Protein AF-A0A5E4QK71-F1 (afdb_monomer)

Radius of gyration: 26.37 Å; Cα contacts (8 Å, |Δi|>4): 403; chains: 1; bounding box: 63×62×75 Å

InterPro domains:
  IPR029052 Metallo-dependent phosphatase-like [G3DSA:3.60.21.10] (104-328)
  IPR029052 Metallo-dependent phosphatase-like [SSF56300] (26-274)
  IPR045473 Sphingomyelin phosphodiesterase, C-terminal domain [PF19272] (266-325)

Foldseek 3Di:
DDPVVVVVVVVVVVVPPVPVPPDDDDDDDDALFEDPCLPDPVQCLQFDDDPPDPDDDPPPPSQDDPRGAHYPVRSVPGDDDRQLPDDLVVLLVRVLVVLVVCCVVCVPDQDDDADDNSHRQQAPSVLVSCVVRDDPQQSVCCNQQVWGWDAPPVQLEIETHDALSLFFQPVPPPCSVVSNVVRLVVVLVVLVVSVVVVGAYEYEHAFAADAQPDPPPPPRHAPPRGGGHPVVNVSVLVSCLVRVVRYPYYYYHDNVDDDDDDRDHQKDWDKDWPPPDPPDPDIDIDTPDIDCVVQVNPTDDPVSVVVSVVVQVPDPVVPPVVVVVVVVVVVVVVVVVVVVVVVVPDPDDDDD

Mean predicted aligned error: 16.28 Å

Structure (mmCIF, N/CA/C/O backbone):
data_AF-A0A5E4QK71-F1
#
_entry.id   AF-A0A5E4QK71-F1
#
loop_
_atom_site.group_PDB
_atom_site.id
_atom_site.type_symbol
_atom_site.label_atom_id
_atom_site.label_alt_id
_atom_site.label_comp_id
_atom_site.label_asym_id
_atom_site.label_entity_id
_atom_site.label_seq_id
_atom_site.pdbx_PDB_ins_code
_atom_site.Cartn_x
_atom_site.Cartn_y
_atom_site.Cartn_z
_atom_site.occupancy
_atom_site.B_iso_or_equiv
_atom_site.auth_seq_id
_atom_site.auth_comp_id
_atom_site.auth_asym_id
_atom_site.auth_atom_id
_atom_site.pdbx_PDB_model_num
ATOM 1 N N . MET A 1 1 ? -45.491 9.114 31.085 1.00 49.72 1 MET A N 1
ATOM 2 C CA . MET A 1 1 ? -44.101 9.623 31.133 1.00 49.72 1 MET A CA 1
ATOM 3 C C . MET A 1 1 ? -44.048 10.715 32.184 1.00 49.72 1 MET A C 1
ATOM 5 O 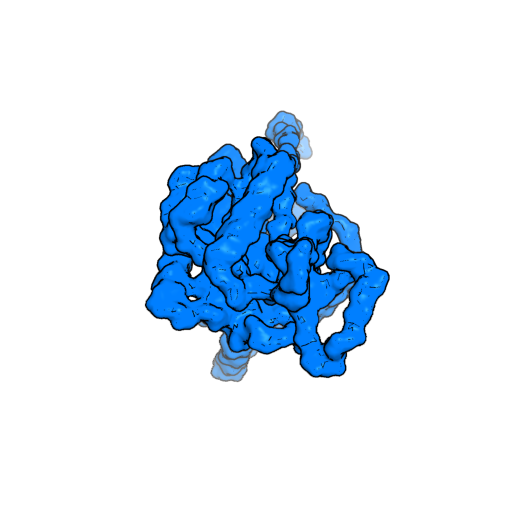O . MET A 1 1 ? -44.935 11.559 32.190 1.00 49.72 1 MET A O 1
ATOM 9 N N . THR A 1 2 ? -43.112 10.648 33.129 1.00 48.66 2 THR A N 1
ATOM 10 C CA . THR A 1 2 ? -42.989 11.662 34.186 1.00 48.66 2 THR A CA 1
ATOM 11 C C . THR A 1 2 ? -42.308 12.910 33.605 1.00 48.66 2 THR A C 1
ATOM 13 O O . THR A 1 2 ? -41.506 12.791 32.679 1.00 48.66 2 THR A O 1
ATOM 16 N N . PRO A 1 3 ? -42.595 14.122 34.108 1.00 59.19 3 PRO A N 1
ATOM 17 C CA . PRO A 1 3 ? -42.033 15.365 33.556 1.00 59.19 3 PRO A CA 1
ATOM 18 C C . PRO A 1 3 ? -40.492 15.387 33.556 1.00 59.19 3 PRO A C 1
ATOM 20 O O . PRO A 1 3 ? -39.875 16.019 32.705 1.00 59.19 3 PRO A O 1
ATOM 23 N N . ILE A 1 4 ? -39.870 14.612 34.449 1.00 56.75 4 ILE A N 1
ATOM 24 C CA . ILE A 1 4 ? -38.416 14.428 34.532 1.00 56.75 4 ILE A CA 1
ATOM 25 C C . ILE A 1 4 ? -37.873 13.646 33.323 1.00 56.75 4 ILE A C 1
ATOM 27 O O . ILE A 1 4 ? -36.826 14.001 32.792 1.00 56.75 4 ILE A O 1
ATOM 31 N N . THR A 1 5 ? -38.586 12.621 32.835 1.00 52.78 5 THR A N 1
ATOM 32 C CA . THR A 1 5 ? -38.136 11.838 31.666 1.00 52.78 5 THR A CA 1
ATOM 33 C C . THR A 1 5 ? -38.192 12.661 30.380 1.00 52.78 5 THR A C 1
ATOM 35 O O . THR A 1 5 ? -37.315 12.530 29.534 1.00 52.78 5 THR A O 1
ATOM 38 N N . PHE A 1 6 ? -39.192 13.537 30.250 1.00 55.28 6 PHE A N 1
ATOM 39 C CA . PHE A 1 6 ? -39.346 14.414 29.085 1.00 55.28 6 PHE A CA 1
ATOM 40 C C . PHE A 1 6 ? -38.272 15.513 29.048 1.00 55.28 6 PHE A C 1
ATOM 42 O O . PHE A 1 6 ? -37.707 15.794 27.994 1.00 55.28 6 PHE A O 1
ATOM 49 N N . ALA A 1 7 ? -37.920 16.078 30.210 1.00 54.53 7 ALA A N 1
ATOM 50 C CA . ALA A 1 7 ? -36.849 17.067 30.325 1.00 54.53 7 ALA A CA 1
ATOM 51 C C . ALA A 1 7 ? -35.466 16.488 29.969 1.00 54.53 7 ALA A C 1
ATOM 53 O O . ALA A 1 7 ? -34.706 17.141 29.262 1.00 54.53 7 ALA A O 1
ATOM 54 N N . ILE A 1 8 ? -35.162 15.254 30.395 1.00 57.06 8 ILE A N 1
ATOM 55 C CA . ILE A 1 8 ? -33.893 14.569 30.072 1.00 57.06 8 ILE A CA 1
ATOM 56 C C . ILE A 1 8 ? -33.783 14.261 28.569 1.00 57.06 8 ILE A C 1
ATOM 58 O O . ILE A 1 8 ? -32.703 14.362 27.992 1.00 57.06 8 ILE A O 1
ATOM 62 N N . PHE A 1 9 ? -34.897 13.919 27.916 1.00 51.62 9 PHE A N 1
ATOM 63 C CA . PHE A 1 9 ? -34.917 13.657 26.473 1.00 51.62 9 PHE A CA 1
ATOM 64 C C . PHE A 1 9 ? -34.659 14.925 25.648 1.00 51.62 9 PHE A C 1
ATOM 66 O O . PHE A 1 9 ? -33.932 14.892 24.660 1.00 51.62 9 PHE A O 1
ATOM 73 N N . ILE A 1 10 ? -35.218 16.064 26.071 1.00 56.31 10 ILE A N 1
ATOM 74 C CA . ILE A 1 10 ? -34.994 17.348 25.394 1.00 56.31 10 ILE A CA 1
ATOM 75 C C . ILE A 1 10 ? -33.554 17.826 25.607 1.00 56.31 10 ILE A C 1
ATOM 77 O O . ILE A 1 10 ? -32.925 18.285 24.656 1.00 56.31 10 ILE A O 1
ATOM 81 N N . THR A 1 11 ? -32.989 17.683 26.810 1.00 54.88 11 THR A N 1
ATOM 82 C CA . THR A 1 11 ? -31.587 18.065 27.030 1.00 54.88 11 THR A CA 1
ATOM 83 C C . THR A 1 11 ? -30.605 17.157 26.291 1.00 54.88 11 THR A C 1
ATOM 85 O O . THR A 1 11 ? -29.585 17.665 25.837 1.00 54.88 11 THR A O 1
ATOM 88 N N . SER A 1 12 ? -30.902 15.866 26.082 1.00 52.31 12 SER A N 1
ATOM 89 C CA . SER A 1 12 ? -30.044 15.000 25.255 1.00 52.31 12 SER A CA 1
ATOM 90 C C . SER A 1 12 ? -30.109 15.359 23.763 1.00 52.31 12 SER A C 1
ATOM 92 O O . SER A 1 12 ? -29.073 15.375 23.100 1.00 52.31 12 SER A O 1
ATOM 94 N N . LEU A 1 13 ? -31.284 15.751 23.253 1.00 51.66 13 LEU A N 1
ATOM 95 C CA . LEU A 1 13 ? -31.458 16.229 21.875 1.00 51.66 13 LEU A CA 1
ATOM 96 C C . LEU A 1 13 ? -30.730 17.558 21.611 1.00 51.66 13 LEU A C 1
ATOM 98 O O . LEU A 1 13 ? -30.196 17.745 20.523 1.00 51.66 13 LEU A O 1
ATOM 102 N N . PHE A 1 14 ? -30.637 18.452 22.603 1.00 45.59 14 PHE A N 1
ATOM 103 C CA . PHE A 1 14 ? -29.850 19.692 22.500 1.00 45.59 14 PHE A CA 1
ATOM 104 C C . PHE A 1 14 ? -28.328 19.485 22.644 1.00 45.59 14 PHE A C 1
ATOM 106 O O . PHE A 1 14 ? -27.563 20.399 22.343 1.00 45.59 14 PHE A O 1
ATOM 113 N N . TRP A 1 15 ? -27.880 18.301 23.082 1.00 46.22 15 TRP A N 1
ATOM 114 C CA . TRP A 1 15 ? -26.462 17.913 23.158 1.00 46.22 15 TRP A CA 1
ATOM 115 C C . TRP A 1 15 ? -25.989 17.056 21.983 1.00 46.22 15 TRP A C 1
ATOM 117 O O . TRP A 1 15 ? -24.788 16.801 21.860 1.00 46.22 15 TRP A O 1
ATOM 127 N N . LEU A 1 16 ? -26.891 16.675 21.077 1.00 45.94 16 LEU A N 1
ATOM 128 C CA . LEU A 1 16 ? -26.511 16.278 19.730 1.00 45.94 16 LEU A CA 1
ATOM 129 C C . LEU A 1 16 ? -26.090 17.547 18.987 1.00 45.94 16 LEU A C 1
ATOM 131 O O . LEU A 1 16 ? -26.822 18.091 18.163 1.00 45.94 16 LEU A O 1
ATOM 135 N N . ASN A 1 17 ? -24.883 18.030 19.293 1.00 45.84 17 ASN A N 1
ATOM 136 C CA . ASN A 1 17 ? -24.127 18.774 18.304 1.00 45.84 17 ASN A CA 1
ATOM 137 C C . ASN A 1 17 ? -24.163 17.906 17.047 1.00 45.84 17 ASN A C 1
ATOM 139 O O . ASN A 1 17 ? -23.587 16.818 17.037 1.00 45.84 17 ASN A O 1
ATOM 143 N N . LEU A 1 18 ? -24.877 18.367 16.020 1.00 47.72 18 LEU A N 1
ATOM 144 C CA . LEU A 1 18 ? -24.643 17.941 14.654 1.00 47.72 18 LEU A CA 1
ATOM 145 C C . LEU A 1 18 ? -23.184 18.296 14.374 1.00 47.72 18 LEU A C 1
ATOM 147 O O . LEU A 1 18 ? -22.857 19.408 13.968 1.00 47.72 18 LEU A O 1
ATOM 151 N N . SER A 1 19 ? -22.286 17.376 14.713 1.00 51.84 19 SER A N 1
ATOM 152 C CA . SER A 1 19 ? -20.924 17.390 14.230 1.00 51.84 19 SER A CA 1
ATOM 153 C C . SER A 1 19 ? -21.050 17.238 12.728 1.00 51.84 19 SER A C 1
ATOM 155 O O . SER A 1 19 ? -21.294 16.140 12.233 1.00 51.84 19 SER A O 1
ATOM 157 N N . ASP A 1 20 ? -20.980 18.369 12.038 1.00 48.59 20 ASP A N 1
ATOM 158 C CA . ASP A 1 20 ? -20.913 18.453 10.592 1.00 48.59 20 ASP A CA 1
ATOM 159 C C . ASP A 1 20 ? -19.653 17.680 10.178 1.00 48.59 20 ASP A C 1
ATOM 161 O O . ASP A 1 20 ? -18.520 18.158 10.314 1.00 48.59 20 ASP A O 1
ATOM 165 N N . ALA A 1 21 ? -19.830 16.401 9.844 1.00 53.34 21 ALA A N 1
ATOM 166 C CA . ALA A 1 21 ? -18.736 15.525 9.478 1.00 53.34 21 ALA A CA 1
ATOM 167 C C . ALA A 1 21 ? -18.204 16.031 8.137 1.00 53.34 21 ALA A C 1
ATOM 169 O O . ALA A 1 21 ? -18.812 15.823 7.090 1.00 53.34 21 ALA A O 1
ATOM 170 N N . LYS A 1 22 ? -17.078 16.750 8.164 1.00 61.66 22 LYS A N 1
ATOM 171 C CA . LYS A 1 22 ? -16.406 17.187 6.939 1.00 61.66 22 LYS A CA 1
ATOM 172 C C . LYS A 1 22 ? -15.978 15.950 6.155 1.00 61.66 22 LYS A C 1
ATOM 174 O O . LYS A 1 22 ? -15.041 15.260 6.552 1.00 61.66 22 LYS A O 1
ATOM 179 N N . ILE A 1 23 ? -16.665 15.692 5.046 1.00 70.81 23 ILE A N 1
ATOM 180 C CA . ILE A 1 23 ? -16.331 14.618 4.111 1.00 70.81 23 ILE A CA 1
ATOM 181 C C . ILE A 1 23 ? -14.953 14.921 3.509 1.00 70.81 23 ILE A C 1
ATOM 183 O O . ILE A 1 23 ? -14.734 15.989 2.932 1.00 70.81 23 ILE A O 1
ATOM 187 N N . GLY A 1 24 ? -14.017 13.988 3.680 1.00 73.50 24 GLY A N 1
ATOM 188 C CA . GLY A 1 24 ? -12.700 14.025 3.050 1.00 73.50 24 GLY A CA 1
ATOM 189 C C . GLY A 1 24 ? -12.707 13.274 1.721 1.00 73.50 24 GLY A C 1
ATOM 190 O O . GLY A 1 24 ? -13.401 12.272 1.579 1.00 73.50 24 GLY A O 1
ATOM 191 N N . TYR A 1 25 ? -11.906 13.736 0.763 1.00 80.31 25 TYR A N 1
ATOM 192 C CA . TYR A 1 25 ? -11.736 13.091 -0.540 1.00 80.31 25 TYR A CA 1
ATOM 193 C C . TYR A 1 25 ? -10.258 12.801 -0.779 1.00 80.31 25 TYR A C 1
ATOM 195 O O . TYR A 1 25 ? -9.398 13.607 -0.420 1.00 80.31 25 TYR A O 1
ATOM 203 N N . PHE A 1 26 ? -9.966 11.672 -1.417 1.00 85.56 26 PHE A N 1
ATOM 204 C CA . PHE A 1 26 ? -8.633 11.342 -1.907 1.00 85.56 26 PHE A CA 1
ATOM 205 C C . PHE A 1 26 ? -8.736 10.708 -3.293 1.00 85.56 26 PHE A C 1
ATOM 207 O O . PHE A 1 26 ? -9.762 10.132 -3.653 1.00 85.56 26 PHE A O 1
ATOM 214 N N . TRP A 1 27 ? -7.659 10.821 -4.065 1.00 83.31 27 TRP A N 1
ATOM 215 C CA . TRP A 1 27 ? -7.527 10.168 -5.361 1.00 83.31 27 TRP A CA 1
ATOM 216 C C . TRP A 1 27 ? -6.653 8.928 -5.222 1.00 83.31 27 TRP A C 1
ATOM 218 O O . TRP A 1 27 ? -5.625 8.966 -4.548 1.00 83.31 27 TRP A O 1
ATOM 228 N N . HIS A 1 28 ? -7.043 7.848 -5.892 1.00 85.31 28 HIS A N 1
ATOM 229 C CA . HIS A 1 28 ? -6.215 6.664 -6.066 1.00 85.31 28 HIS A CA 1
ATOM 230 C C . HIS A 1 28 ? -5.929 6.495 -7.559 1.00 85.31 28 HIS A C 1
ATOM 232 O O . HIS A 1 28 ? -6.845 6.289 -8.352 1.00 85.31 28 HIS A O 1
ATOM 238 N N . ILE A 1 29 ? -4.659 6.647 -7.935 1.00 83.31 29 ILE A N 1
ATOM 239 C CA . ILE A 1 29 ? -4.168 6.543 -9.312 1.00 83.31 29 ILE A CA 1
ATOM 240 C C . ILE A 1 29 ? -3.101 5.456 -9.311 1.00 83.31 29 ILE A C 1
ATOM 242 O O . ILE A 1 29 ? -2.203 5.483 -8.471 1.00 83.31 29 ILE A O 1
ATOM 246 N N . THR A 1 30 ? -3.199 4.507 -10.233 1.00 78.88 30 THR A N 1
ATOM 247 C CA . THR A 1 30 ? -2.294 3.358 -10.289 1.00 78.88 30 THR A CA 1
ATOM 248 C C . THR A 1 30 ? -2.006 2.950 -11.731 1.00 78.88 30 THR A C 1
ATOM 250 O O . THR A 1 30 ? -2.727 3.354 -12.643 1.00 78.88 30 THR A O 1
ATOM 253 N N . ASP A 1 31 ? -0.936 2.176 -11.923 1.00 70.38 31 ASP A N 1
ATOM 254 C CA . ASP A 1 31 ? -0.568 1.540 -13.192 1.00 70.38 31 ASP A CA 1
ATOM 255 C C . ASP A 1 31 ? -0.438 2.506 -14.390 1.00 70.38 31 ASP A C 1
ATOM 257 O O . ASP A 1 31 ? -0.957 2.247 -15.470 1.00 70.38 31 ASP A O 1
ATOM 261 N N . LEU A 1 32 ? 0.277 3.628 -14.233 1.00 70.06 32 LEU A N 1
ATOM 262 C CA . LEU A 1 32 ? 0.433 4.624 -15.310 1.00 70.06 32 LEU A CA 1
ATOM 263 C C . LEU A 1 32 ? 1.167 4.083 -16.554 1.00 70.06 32 LEU A C 1
ATOM 265 O O . LEU A 1 32 ? 0.819 4.474 -17.669 1.00 70.06 32 LEU A O 1
ATOM 269 N N . HIS A 1 33 ? 2.161 3.204 -16.355 1.00 68.75 33 HIS A N 1
ATOM 270 C CA . HIS A 1 33 ? 3.002 2.570 -17.391 1.00 68.75 33 HIS A CA 1
ATOM 271 C C . HIS A 1 33 ? 3.456 3.534 -18.487 1.00 68.75 33 HIS A C 1
ATOM 273 O O . HIS A 1 33 ? 2.951 3.513 -19.605 1.00 68.75 33 HIS A O 1
ATOM 279 N N . TYR A 1 34 ? 4.393 4.416 -18.146 1.00 66.56 34 TYR A N 1
ATOM 280 C CA . TYR A 1 34 ? 4.945 5.378 -19.096 1.00 66.56 34 TYR A CA 1
ATOM 281 C C . TYR A 1 34 ? 5.867 4.701 -20.117 1.00 66.56 34 TYR A C 1
ATOM 283 O O . TYR A 1 34 ? 6.844 4.069 -19.721 1.00 66.56 34 TYR A O 1
ATOM 291 N N . ASP A 1 35 ? 5.613 4.914 -21.412 1.00 66.50 35 ASP A N 1
ATOM 292 C CA . ASP A 1 35 ? 6.515 4.503 -22.491 1.00 66.50 35 ASP A CA 1
ATOM 293 C C . ASP A 1 35 ? 7.568 5.590 -22.802 1.00 66.50 35 ASP A C 1
ATOM 295 O O . ASP A 1 35 ? 7.247 6.591 -23.463 1.00 66.50 35 ASP A O 1
ATOM 299 N N . PRO A 1 36 ? 8.844 5.412 -22.403 1.00 67.50 36 PRO A N 1
ATOM 300 C CA . PRO A 1 36 ? 9.903 6.360 -22.738 1.00 67.50 36 PRO A CA 1
ATOM 301 C C . PRO A 1 36 ? 10.282 6.330 -24.229 1.00 67.50 36 PRO A C 1
ATOM 303 O O . PRO A 1 36 ? 10.865 7.292 -24.733 1.00 67.50 36 PRO A O 1
ATOM 306 N N . PHE A 1 37 ? 9.944 5.263 -24.960 1.00 67.12 37 PHE A N 1
ATOM 307 C CA . PHE A 1 37 ? 10.287 5.090 -26.372 1.00 67.12 37 PHE A CA 1
ATOM 308 C C . PHE A 1 37 ? 9.226 5.645 -27.320 1.00 67.12 37 PHE A C 1
ATOM 310 O O . PHE A 1 37 ? 9.460 5.653 -28.532 1.00 67.12 37 PHE A O 1
ATOM 317 N N . HIS A 1 38 ? 8.117 6.180 -26.797 1.00 65.88 38 HIS A N 1
ATOM 318 C CA . HIS A 1 38 ? 6.948 6.574 -27.585 1.00 65.88 38 HIS A CA 1
ATOM 319 C C . HIS A 1 38 ? 7.262 7.465 -28.802 1.00 65.88 38 HIS A C 1
ATOM 321 O O . HIS A 1 38 ? 6.747 7.286 -29.905 1.00 65.88 38 HIS A O 1
ATOM 327 N N . ASN A 1 39 ? 8.125 8.462 -28.595 1.00 65.56 39 ASN A N 1
ATOM 328 C CA . ASN A 1 39 ? 8.508 9.439 -29.621 1.00 65.56 39 ASN A CA 1
ATOM 329 C C . ASN A 1 39 ? 9.794 9.059 -30.374 1.00 65.56 39 ASN A C 1
ATOM 331 O O . ASN A 1 39 ? 10.295 9.852 -31.171 1.00 65.56 39 ASN A O 1
ATOM 335 N N . SER A 1 40 ? 10.345 7.874 -30.117 1.00 66.94 40 SER A N 1
ATOM 336 C CA . SER A 1 40 ? 11.622 7.426 -30.668 1.00 66.94 40 SER A CA 1
ATOM 337 C C . SER A 1 40 ? 11.433 6.493 -31.875 1.00 66.94 40 SER A C 1
ATOM 339 O O . SER A 1 40 ? 10.382 5.863 -32.024 1.00 66.94 40 SER A O 1
ATOM 341 N N . PRO A 1 41 ? 12.463 6.320 -32.725 1.00 65.75 41 PRO A N 1
ATOM 342 C CA . PRO A 1 41 ? 12.488 5.244 -33.721 1.00 65.75 41 PRO A CA 1
ATOM 343 C C . PRO A 1 41 ? 12.375 3.836 -33.104 1.00 65.75 41 PRO A C 1
ATOM 345 O O . PRO A 1 41 ? 12.052 2.877 -33.803 1.00 65.75 41 PRO A O 1
ATOM 348 N N . GLU A 1 42 ? 12.618 3.710 -31.797 1.00 64.56 42 GLU A N 1
ATOM 349 C CA . GLU A 1 42 ? 12.532 2.469 -31.031 1.00 64.56 42 GLU A CA 1
ATOM 350 C C . GLU A 1 42 ? 11.147 2.224 -30.402 1.00 64.56 42 GLU A C 1
ATOM 352 O O . GLU A 1 42 ? 11.026 1.359 -29.544 1.00 64.56 42 GLU A O 1
ATOM 357 N N . PHE A 1 43 ? 10.098 2.935 -30.838 1.00 65.19 43 PHE A N 1
ATOM 358 C CA . PHE A 1 43 ? 8.707 2.810 -30.354 1.00 65.19 43 PHE A CA 1
ATOM 359 C C . PHE A 1 43 ? 8.224 1.363 -30.144 1.00 65.19 43 PHE A C 1
ATOM 361 O O . PHE A 1 43 ? 7.554 1.054 -29.168 1.00 65.19 43 PHE A O 1
ATOM 368 N N . HIS A 1 44 ? 8.627 0.447 -31.023 1.00 64.12 44 HIS A N 1
ATOM 369 C CA . HIS A 1 44 ? 8.313 -0.982 -30.934 1.00 64.12 44 HIS A CA 1
ATOM 370 C C . HIS A 1 44 ? 8.757 -1.648 -29.614 1.00 64.12 44 HIS A C 1
ATOM 372 O O . HIS A 1 44 ? 8.246 -2.705 -29.262 1.00 64.12 44 HIS A O 1
ATOM 378 N N . ARG A 1 45 ? 9.702 -1.058 -28.869 1.00 65.56 45 ARG A N 1
ATOM 379 C CA . ARG A 1 45 ? 10.146 -1.552 -27.555 1.00 65.56 45 ARG A CA 1
ATOM 380 C C . ARG A 1 45 ? 9.121 -1.326 -26.445 1.00 65.56 45 ARG A C 1
ATOM 382 O O . ARG A 1 45 ? 9.137 -2.078 -25.477 1.00 65.56 45 ARG A O 1
ATOM 389 N N . GLY A 1 46 ? 8.246 -0.332 -26.591 1.00 57.16 46 GLY A N 1
ATOM 390 C CA . GLY A 1 46 ? 7.134 -0.062 -25.678 1.00 57.16 46 GLY A CA 1
ATOM 391 C C . GLY A 1 46 ? 5.861 -0.846 -26.009 1.00 57.16 46 GLY A C 1
ATOM 392 O O . GLY A 1 46 ? 4.829 -0.610 -25.388 1.00 57.16 46 GLY A O 1
ATOM 393 N N . CYS A 1 47 ? 5.911 -1.752 -26.997 1.00 63.94 47 CYS A N 1
ATOM 394 C CA . CYS A 1 47 ? 4.750 -2.456 -27.533 1.00 63.94 47 CYS A CA 1
ATOM 395 C C . CYS A 1 47 ? 4.896 -3.981 -27.486 1.00 63.94 47 CYS A C 1
ATOM 397 O O . CYS A 1 47 ? 5.931 -4.562 -27.820 1.00 63.94 47 CYS A O 1
ATOM 399 N N . LYS A 1 48 ? 3.804 -4.668 -27.148 1.00 59.69 48 LYS A N 1
ATOM 400 C CA . LYS A 1 48 ? 3.710 -6.125 -27.152 1.00 59.69 48 LYS A CA 1
ATOM 401 C C . LYS A 1 48 ? 3.421 -6.645 -28.560 1.00 59.69 48 LYS A C 1
ATOM 403 O O . LYS A 1 48 ? 2.300 -6.564 -29.058 1.00 59.69 48 LYS A O 1
ATOM 408 N N . HIS A 1 49 ? 4.413 -7.282 -29.176 1.00 60.84 49 HIS A N 1
ATOM 409 C CA . HIS A 1 49 ? 4.261 -7.930 -30.480 1.00 60.84 49 HIS A CA 1
ATOM 410 C C . HIS A 1 49 ? 4.024 -9.444 -30.353 1.00 60.84 49 HIS A C 1
ATOM 412 O O . HIS A 1 49 ? 4.803 -10.161 -29.726 1.00 60.84 49 HIS A O 1
ATOM 418 N N . ASN A 1 50 ? 2.983 -9.963 -31.013 1.00 46.03 50 ASN A N 1
ATOM 419 C CA . ASN A 1 50 ? 2.840 -11.403 -31.246 1.00 46.03 50 ASN A CA 1
ATOM 420 C C . ASN A 1 50 ? 3.640 -11.797 -32.496 1.00 46.03 50 ASN A C 1
ATOM 422 O O . ASN A 1 50 ? 3.413 -11.246 -33.572 1.00 46.03 50 ASN A O 1
ATOM 426 N N . ARG A 1 51 ? 4.508 -12.816 -32.382 1.00 44.31 51 ARG A N 1
ATOM 427 C CA . ARG A 1 51 ? 5.346 -13.372 -33.474 1.00 44.31 51 ARG A CA 1
ATOM 428 C C . ARG A 1 51 ? 4.587 -13.781 -34.754 1.00 44.31 51 ARG A C 1
ATOM 430 O O . ARG A 1 51 ? 5.233 -14.082 -35.748 1.00 44.31 51 ARG A O 1
ATOM 437 N N . ALA A 1 52 ? 3.254 -13.812 -34.735 1.00 44.97 52 ALA A N 1
ATOM 438 C CA . ALA A 1 52 ? 2.411 -14.249 -35.848 1.00 44.97 52 ALA A CA 1
ATOM 439 C C . ALA A 1 52 ? 1.876 -13.119 -36.752 1.00 44.97 52 ALA A C 1
ATOM 441 O O . ALA A 1 52 ? 1.315 -13.427 -37.793 1.00 44.97 52 ALA A O 1
ATOM 442 N N . ASN A 1 53 ? 2.031 -11.839 -36.393 1.00 43.25 53 ASN A N 1
ATOM 443 C CA . ASN A 1 53 ? 1.571 -10.715 -37.221 1.00 43.25 53 ASN A CA 1
ATOM 444 C C . ASN A 1 53 ? 2.617 -9.596 -37.215 1.00 43.25 53 ASN A C 1
ATOM 446 O O . ASN A 1 53 ? 2.569 -8.689 -36.388 1.00 43.25 53 ASN A O 1
ATOM 450 N N . SER A 1 54 ? 3.571 -9.675 -38.142 1.00 44.09 54 SER A N 1
ATOM 451 C CA . SER A 1 54 ? 4.595 -8.648 -38.376 1.00 44.09 54 SER A CA 1
ATOM 452 C C . SER A 1 54 ? 4.081 -7.426 -39.147 1.00 44.09 54 SER A C 1
ATOM 454 O O . SER A 1 54 ? 4.847 -6.503 -39.397 1.00 44.09 54 SER A O 1
ATOM 456 N N . GLU A 1 55 ? 2.804 -7.401 -39.530 1.00 45.00 55 GLU A N 1
ATOM 457 C CA . GLU A 1 55 ? 2.201 -6.304 -40.285 1.00 45.00 55 GLU A CA 1
ATOM 458 C C . GLU A 1 55 ? 0.898 -5.851 -39.626 1.00 45.00 55 GLU A C 1
ATOM 460 O O . GLU A 1 55 ? -0.193 -6.261 -40.010 1.00 45.00 55 GLU A O 1
ATOM 465 N N . HIS A 1 56 ? 1.000 -4.955 -38.647 1.00 48.94 56 HIS A N 1
ATOM 466 C CA . HIS A 1 56 ? -0.103 -4.045 -38.353 1.00 48.94 56 HIS A CA 1
ATOM 467 C C . HIS A 1 56 ? 0.346 -2.640 -38.715 1.00 48.94 56 HIS A C 1
ATOM 469 O O . HIS A 1 56 ? 1.182 -2.032 -38.055 1.00 48.94 56 HIS A O 1
ATOM 475 N N . ASN A 1 57 ? -0.204 -2.133 -39.818 1.00 47.19 57 ASN A N 1
ATOM 476 C CA . ASN A 1 57 ? -0.159 -0.714 -40.130 1.00 47.19 57 ASN A CA 1
ATOM 477 C C . ASN A 1 57 ? -0.777 0.035 -38.939 1.00 47.19 57 ASN A C 1
ATOM 479 O O . ASN A 1 57 ? -1.989 -0.069 -38.739 1.00 47.19 57 ASN A O 1
ATOM 483 N N . HIS A 1 58 ? 0.025 0.791 -38.181 1.00 52.25 58 HIS A N 1
ATOM 484 C CA . HIS A 1 58 ? -0.437 1.722 -37.143 1.00 52.25 58 HIS A CA 1
ATOM 485 C C . HIS A 1 58 ? -1.274 2.848 -37.792 1.00 52.25 58 HIS A C 1
ATOM 487 O O . HIS A 1 58 ? -0.820 3.975 -37.978 1.00 52.25 58 HIS A O 1
ATOM 493 N N . ARG A 1 59 ? -2.488 2.511 -38.245 1.00 47.25 59 ARG A N 1
ATOM 494 C CA . ARG A 1 59 ? -3.429 3.394 -38.957 1.00 47.25 59 ARG A CA 1
ATOM 495 C C . ARG A 1 59 ? -4.243 4.267 -38.008 1.00 47.25 59 ARG A C 1
ATOM 497 O O . ARG A 1 59 ? -4.727 5.312 -38.427 1.00 47.25 59 ARG A O 1
ATOM 504 N N . ASN A 1 60 ? -4.350 3.879 -36.740 1.00 46.19 60 ASN A N 1
ATOM 505 C CA . ASN A 1 60 ? -4.921 4.712 -35.691 1.00 46.19 60 ASN A CA 1
ATOM 506 C C . ASN A 1 60 ? -3.754 5.360 -34.957 1.00 46.19 60 ASN A C 1
ATOM 508 O O . ASN A 1 60 ? -2.908 4.644 -34.436 1.00 46.19 60 ASN A O 1
ATOM 512 N N . GLY A 1 61 ? -3.668 6.693 -35.014 1.00 53.06 61 GLY A N 1
ATOM 513 C CA . GLY A 1 61 ? -2.501 7.472 -34.593 1.00 53.06 61 GLY A CA 1
ATOM 514 C C . GLY A 1 61 ? -1.824 6.964 -33.316 1.00 53.06 61 GLY A C 1
ATOM 515 O O . GLY A 1 61 ? -2.497 6.484 -32.408 1.00 53.06 61 GLY A O 1
ATOM 516 N N . ARG A 1 62 ? -0.492 7.124 -33.262 1.00 56.50 62 ARG A N 1
ATOM 517 C CA . ARG A 1 62 ? 0.459 6.551 -32.281 1.00 56.50 62 ARG A CA 1
ATOM 518 C C . ARG A 1 62 ? -0.010 6.519 -30.815 1.00 56.50 62 ARG A C 1
ATOM 520 O O . ARG A 1 62 ? 0.460 5.700 -30.048 1.00 56.50 62 ARG A O 1
ATOM 527 N N . HIS A 1 63 ? -0.933 7.388 -30.424 1.00 52.22 63 HIS A N 1
ATOM 528 C CA . HIS A 1 63 ? -1.480 7.514 -29.077 1.00 52.22 63 HIS A CA 1
ATOM 529 C C . HIS A 1 63 ? -2.708 6.639 -28.779 1.00 52.22 63 HIS A C 1
ATOM 531 O O . HIS A 1 63 ? -3.414 6.960 -27.842 1.00 52.22 63 HIS A O 1
ATOM 537 N N . ARG A 1 64 ? -3.098 5.644 -29.581 1.00 50.41 64 ARG A N 1
ATOM 538 C CA . ARG A 1 64 ? -4.283 4.798 -29.281 1.00 50.41 64 ARG A CA 1
ATOM 539 C C . ARG A 1 64 ? -4.058 3.331 -29.629 1.00 50.41 64 ARG A C 1
ATOM 541 O O . ARG A 1 64 ? -4.981 2.645 -30.064 1.00 50.41 64 ARG A O 1
ATOM 548 N N . ASP A 1 65 ? -2.824 2.867 -29.491 1.00 61.59 65 ASP A N 1
ATOM 549 C CA . ASP A 1 65 ? -2.500 1.471 -29.732 1.00 61.59 65 ASP A CA 1
ATOM 550 C C . ASP A 1 65 ? -2.637 0.675 -28.430 1.00 61.59 65 ASP A C 1
ATOM 552 O O . ASP A 1 65 ? -1.855 0.845 -27.503 1.00 61.59 65 ASP A O 1
ATOM 556 N N . HIS A 1 66 ? -3.645 -0.199 -28.362 1.00 58.41 66 HIS A N 1
ATOM 557 C CA . HIS A 1 66 ? -3.895 -1.066 -27.203 1.00 58.41 66 HIS A CA 1
ATOM 558 C C . HIS A 1 66 ? -2.795 -2.114 -26.975 1.00 58.41 66 HIS A C 1
ATOM 560 O O . HIS A 1 66 ? -2.861 -2.873 -26.009 1.00 58.41 66 HIS A O 1
ATOM 566 N N . THR A 1 67 ? -1.825 -2.207 -27.888 1.00 58.41 67 THR A N 1
ATOM 567 C CA . THR A 1 67 ? -0.680 -3.108 -27.768 1.00 58.41 67 THR A CA 1
ATOM 568 C C . THR A 1 67 ? 0.545 -2.450 -27.133 1.00 58.41 67 THR A C 1
ATOM 570 O O . THR A 1 67 ? 1.513 -3.163 -26.887 1.00 58.41 67 THR A O 1
ATOM 573 N N . CYS A 1 68 ? 0.512 -1.144 -26.845 1.00 57.06 68 CYS A N 1
ATOM 574 C CA . CYS A 1 68 ? 1.652 -0.367 -26.351 1.00 57.06 68 CYS A CA 1
ATOM 575 C C . CYS A 1 68 ? 1.398 0.288 -24.988 1.00 57.06 68 CYS A C 1
ATOM 577 O O . CYS A 1 68 ? 0.251 0.537 -24.624 1.00 57.06 68 CYS A O 1
ATOM 579 N N . ASP A 1 69 ? 2.481 0.592 -24.269 1.00 56.84 69 ASP A N 1
ATOM 580 C CA . ASP A 1 69 ? 2.492 1.349 -23.011 1.00 56.84 69 ASP A CA 1
ATOM 581 C C . ASP A 1 69 ? 2.081 2.822 -23.232 1.00 56.84 69 ASP A C 1
ATOM 583 O O . ASP A 1 69 ? 2.019 3.337 -24.356 1.00 56.84 69 ASP A O 1
ATOM 587 N N . SER A 1 70 ? 1.740 3.521 -22.146 1.00 57.53 70 SER A N 1
ATOM 588 C CA . SER A 1 70 ? 1.142 4.851 -22.216 1.00 57.53 70 SER A CA 1
ATOM 589 C C . SER A 1 70 ? 2.141 5.880 -22.751 1.00 57.53 70 SER A C 1
ATOM 591 O O . SER A 1 70 ? 3.097 6.270 -22.079 1.00 57.53 70 SER A O 1
ATOM 593 N N . SER A 1 71 ? 1.873 6.391 -23.953 1.00 56.44 71 SER A N 1
ATOM 594 C CA . SER A 1 71 ? 2.577 7.551 -24.510 1.00 56.44 71 SER A CA 1
ATOM 595 C C . SER A 1 71 ? 2.522 8.782 -23.596 1.00 56.44 71 SER A C 1
ATOM 597 O O . SER A 1 71 ? 1.606 8.910 -22.790 1.00 56.44 71 SER A O 1
ATOM 599 N N . TRP A 1 72 ? 3.415 9.762 -23.777 1.00 52.81 72 TRP A N 1
ATOM 600 C CA . TRP A 1 72 ? 3.379 11.015 -22.999 1.00 52.81 72 TRP A CA 1
ATOM 601 C C . TRP A 1 72 ? 2.000 11.722 -22.996 1.00 52.81 72 TRP A C 1
ATOM 603 O O . TRP A 1 72 ? 1.542 12.113 -21.923 1.00 52.81 72 TRP A O 1
ATOM 613 N N . PRO A 1 73 ? 1.260 11.819 -24.124 1.00 49.09 73 PRO A N 1
ATOM 614 C CA . PRO A 1 73 ? -0.126 12.310 -24.107 1.00 49.09 73 PRO A CA 1
ATOM 615 C C . PRO A 1 73 ? -1.147 11.339 -23.491 1.00 49.09 73 PRO A C 1
ATOM 617 O O . PRO A 1 73 ? -2.228 11.760 -23.102 1.00 49.09 73 PRO A O 1
ATOM 620 N N . LEU A 1 74 ? -0.826 10.045 -23.420 1.00 49.53 74 LEU A 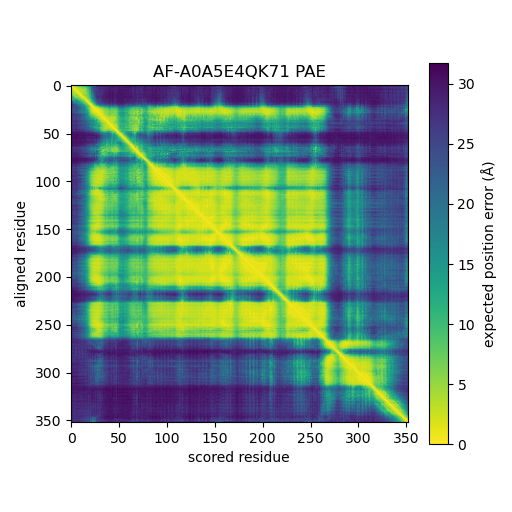N 1
ATOM 621 C CA . LEU A 1 74 ? -1.683 8.971 -22.910 1.00 49.53 74 LEU A CA 1
ATOM 622 C C . LEU A 1 74 ? -1.394 8.605 -21.443 1.00 49.53 74 LEU A C 1
ATOM 624 O O . LEU A 1 74 ? -2.180 7.894 -20.850 1.00 49.53 74 LEU A O 1
ATOM 628 N N . ILE A 1 75 ? -0.398 9.193 -20.769 1.00 52.16 75 ILE A N 1
ATOM 629 C CA . ILE A 1 75 ? -0.407 9.286 -19.290 1.00 52.16 75 ILE A CA 1
ATOM 630 C C . ILE A 1 75 ? -1.694 9.997 -18.798 1.00 52.16 75 ILE A C 1
ATOM 632 O O . ILE A 1 75 ? -2.069 9.899 -17.634 1.00 52.16 75 ILE A O 1
ATOM 636 N N . GLN A 1 76 ? -2.447 10.635 -19.706 1.00 41.12 76 GLN A N 1
ATOM 637 C CA . GLN A 1 76 ? -3.821 11.075 -19.475 1.00 41.12 76 GLN A CA 1
ATOM 638 C C . GLN A 1 76 ? -4.904 9.968 -19.588 1.00 41.12 76 GLN A C 1
ATOM 640 O O . GLN A 1 76 ? -6.052 10.293 -19.315 1.00 41.12 76 GLN A O 1
ATOM 645 N N . ASN A 1 77 ? -4.612 8.709 -19.968 1.00 38.41 77 ASN A N 1
ATOM 646 C CA . ASN A 1 77 ? -5.531 7.544 -20.023 1.00 38.41 77 ASN A CA 1
ATOM 647 C C . ASN A 1 77 ? -4.793 6.182 -20.195 1.00 38.41 77 ASN A C 1
ATOM 649 O O . ASN A 1 77 ? -4.130 5.960 -21.187 1.00 38.41 77 ASN A O 1
ATOM 653 N N . ILE A 1 78 ? -4.969 5.232 -19.278 1.00 34.19 78 ILE A N 1
ATOM 654 C CA . ILE A 1 78 ? -4.008 4.153 -18.925 1.00 34.19 78 ILE A CA 1
ATOM 655 C C . ILE A 1 78 ? -4.096 2.842 -19.770 1.00 34.19 78 ILE A C 1
ATOM 657 O O . ILE A 1 78 ? -5.206 2.519 -20.195 1.00 34.19 78 ILE A O 1
ATOM 661 N N . LEU A 1 79 ? -2.965 2.098 -19.975 1.00 36.84 79 LEU A N 1
ATOM 662 C CA . LEU A 1 79 ? -2.722 0.609 -19.832 1.00 36.84 79 LEU A CA 1
ATOM 663 C C . LEU A 1 79 ? -1.502 0.034 -20.656 1.00 36.84 79 LEU A C 1
ATOM 665 O O . LEU A 1 79 ? -1.559 0.201 -21.865 1.00 36.84 79 LEU A O 1
ATOM 669 N N . SER A 1 80 ? -0.523 -0.744 -20.082 1.00 41.25 80 SER A N 1
ATOM 670 C CA . SER A 1 80 ? 0.263 -1.915 -20.680 1.00 41.25 80 SER A CA 1
ATOM 671 C C . SER A 1 80 ? 1.652 -2.256 -20.003 1.00 41.25 80 SER A C 1
ATOM 673 O O . SER A 1 80 ? 2.028 -1.545 -19.094 1.00 41.25 80 SER A O 1
ATOM 675 N N . SER A 1 81 ? 2.360 -3.375 -20.336 1.00 45.69 81 SER A N 1
ATOM 676 C CA . SER A 1 81 ? 3.391 -4.130 -19.548 1.00 45.69 81 SER A CA 1
ATOM 677 C C . SER A 1 81 ? 4.878 -4.189 -20.037 1.00 45.69 81 SER A C 1
ATOM 679 O O . SER A 1 81 ? 5.540 -5.211 -19.816 1.00 45.69 81 SER A O 1
ATOM 681 N N . SER A 1 82 ? 5.452 -3.192 -20.716 1.00 54.38 82 SER A N 1
ATOM 682 C CA . SER A 1 82 ? 6.747 -3.340 -21.438 1.00 54.38 82 SER A CA 1
ATOM 683 C C . SER A 1 82 ? 8.026 -3.042 -20.621 1.00 54.38 82 SER A C 1
ATOM 685 O O . SER A 1 82 ? 9.145 -3.222 -21.106 1.00 54.38 82 SER A O 1
ATOM 687 N N . MET A 1 83 ? 7.899 -2.631 -19.356 1.00 61.47 83 MET A N 1
ATOM 688 C CA . MET A 1 83 ? 9.008 -2.095 -18.543 1.00 61.47 83 MET A CA 1
ATOM 689 C C . MET A 1 83 ? 9.860 -3.137 -17.773 1.00 61.47 83 MET A C 1
ATOM 691 O O . MET A 1 83 ? 10.943 -2.817 -17.262 1.00 61.47 83 MET A O 1
ATOM 695 N N . GLU A 1 84 ? 9.428 -4.400 -17.690 1.00 59.00 84 GLU A N 1
ATOM 696 C CA . GLU A 1 84 ? 10.063 -5.435 -16.847 1.00 59.00 84 GLU A CA 1
ATOM 697 C C . GLU A 1 84 ? 11.492 -5.827 -17.298 1.00 59.00 84 GLU A C 1
ATOM 699 O O . GLU A 1 84 ? 12.291 -6.334 -16.508 1.00 59.00 84 GLU A O 1
ATOM 704 N N . HIS A 1 85 ? 11.871 -5.538 -18.545 1.00 64.31 85 HIS A N 1
ATOM 705 C CA . HIS A 1 85 ? 13.182 -5.911 -19.102 1.00 64.31 85 HIS A CA 1
ATOM 706 C C . HIS A 1 85 ? 14.157 -4.737 -19.288 1.00 64.31 85 HIS A C 1
ATOM 708 O O . HIS A 1 85 ? 15.265 -4.935 -19.785 1.00 64.31 85 HIS A O 1
ATOM 714 N N . LEU A 1 86 ? 13.763 -3.524 -18.895 1.00 70.62 86 LEU A N 1
ATOM 715 C CA . LEU A 1 86 ? 14.593 -2.322 -19.014 1.00 70.62 86 LEU A CA 1
ATOM 716 C C . LEU A 1 86 ? 15.610 -2.208 -17.868 1.00 70.62 86 LEU A C 1
ATOM 718 O O . LEU A 1 86 ? 15.423 -2.790 -16.797 1.00 70.62 86 LEU A O 1
ATOM 722 N N . SER A 1 87 ? 16.690 -1.450 -18.094 1.00 79.44 87 SER A N 1
ATOM 723 C CA . SER A 1 87 ? 17.681 -1.173 -17.049 1.00 79.44 87 SER A CA 1
ATOM 724 C C . SER A 1 87 ? 17.107 -0.253 -15.969 1.00 79.44 87 SER A C 1
ATOM 726 O O . SER A 1 87 ? 16.179 0.525 -16.215 1.00 79.44 87 SER A O 1
ATOM 728 N N . ASP A 1 88 ? 17.681 -0.315 -14.768 1.00 80.25 88 ASP A N 1
ATOM 729 C CA . ASP A 1 88 ? 17.217 0.496 -13.642 1.00 80.25 88 ASP A CA 1
ATOM 730 C C . ASP A 1 88 ? 17.381 2.004 -13.910 1.00 80.25 88 ASP A C 1
ATOM 732 O O . ASP A 1 88 ? 16.587 2.797 -13.413 1.00 80.25 88 ASP A O 1
ATOM 736 N N . GLU A 1 89 ? 18.341 2.422 -14.742 1.00 82.38 89 GLU A N 1
ATOM 737 C CA . GLU A 1 89 ? 18.505 3.821 -15.161 1.00 82.38 89 GLU A CA 1
ATOM 738 C C . GLU A 1 89 ? 17.305 4.326 -15.965 1.00 82.38 89 GLU A C 1
ATOM 740 O O . GLU A 1 89 ? 16.788 5.404 -15.674 1.00 82.38 89 GLU A O 1
ATOM 745 N N . VAL A 1 90 ? 16.833 3.535 -16.933 1.00 79.31 90 VAL A N 1
ATOM 746 C CA . VAL A 1 90 ? 15.673 3.896 -17.764 1.00 79.31 90 VAL A CA 1
ATOM 747 C C . VAL A 1 90 ? 14.408 3.949 -16.911 1.00 79.31 90 VAL A C 1
ATOM 749 O O . VAL A 1 90 ? 13.600 4.868 -17.040 1.00 79.31 90 VAL A O 1
ATOM 752 N N . ARG A 1 91 ? 14.253 3.004 -15.978 1.00 81.75 91 ARG A N 1
ATOM 753 C CA . ARG A 1 91 ? 13.135 3.009 -15.026 1.00 81.75 91 ARG A CA 1
ATOM 754 C C . ARG A 1 91 ? 13.174 4.223 -14.100 1.00 81.75 91 ARG A C 1
ATOM 756 O O . ARG A 1 91 ? 12.138 4.826 -13.842 1.00 81.75 91 ARG A O 1
ATOM 763 N N . LEU A 1 92 ? 14.356 4.605 -13.614 1.00 85.88 92 LEU A N 1
ATOM 764 C CA . LEU A 1 92 ? 14.527 5.791 -12.770 1.00 85.88 92 LEU A CA 1
ATOM 765 C C . LEU A 1 92 ? 14.160 7.072 -13.522 1.00 85.88 92 LEU A C 1
ATOM 767 O O . LEU A 1 92 ? 13.526 7.951 -12.944 1.00 85.88 92 LEU A O 1
ATOM 771 N N . GLU A 1 93 ? 14.528 7.178 -14.798 1.00 84.62 93 GLU A N 1
ATOM 772 C CA . GLU A 1 93 ? 14.146 8.31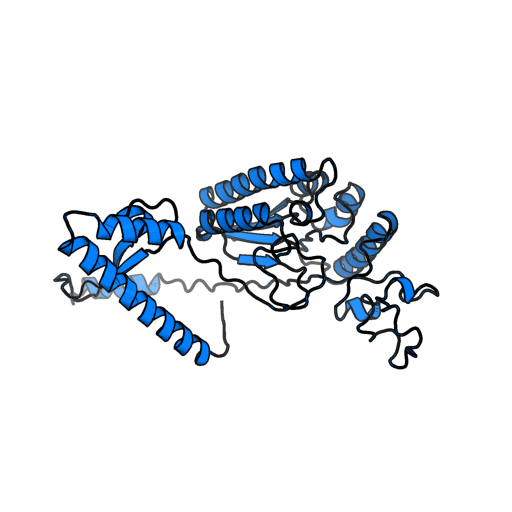1 -15.642 1.00 84.62 93 GLU A CA 1
ATOM 773 C C . GLU A 1 93 ? 12.631 8.357 -15.885 1.00 84.62 93 GLU A C 1
ATOM 775 O O . GLU A 1 93 ? 12.017 9.417 -15.757 1.00 84.62 93 GLU A O 1
ATOM 780 N N . ALA A 1 94 ? 12.005 7.209 -16.153 1.00 81.56 94 ALA A N 1
ATOM 781 C CA . ALA A 1 94 ? 10.554 7.113 -16.287 1.00 81.56 94 ALA A CA 1
ATOM 782 C C . ALA A 1 94 ? 9.832 7.569 -15.006 1.00 81.56 94 ALA A C 1
ATOM 784 O O . ALA A 1 94 ? 8.948 8.427 -15.067 1.00 81.56 94 ALA A O 1
ATOM 785 N N . VAL A 1 95 ? 10.257 7.069 -13.840 1.00 86.94 95 VAL A N 1
ATOM 786 C CA . VAL A 1 95 ? 9.700 7.472 -12.538 1.00 86.94 95 VAL A CA 1
ATOM 787 C C . VAL A 1 95 ? 9.930 8.957 -12.266 1.00 86.94 95 VAL A C 1
ATOM 789 O O . VAL A 1 95 ? 9.020 9.622 -11.771 1.00 86.94 95 VAL A O 1
ATOM 792 N N . ARG A 1 96 ? 11.097 9.512 -12.621 1.00 89.00 96 ARG A N 1
ATOM 793 C CA . ARG A 1 96 ? 11.364 10.954 -12.507 1.00 89.00 96 ARG A CA 1
ATOM 794 C C . ARG A 1 96 ? 10.373 11.767 -13.335 1.00 89.00 96 ARG A C 1
ATOM 796 O O . ARG A 1 96 ? 9.767 12.693 -12.808 1.00 89.00 96 ARG A O 1
ATOM 803 N N . ASN A 1 97 ? 10.171 11.402 -14.597 1.00 82.94 97 ASN A N 1
ATOM 804 C CA . ASN A 1 97 ? 9.277 12.129 -15.496 1.00 82.94 97 ASN A CA 1
ATOM 805 C C . ASN A 1 97 ? 7.825 12.128 -14.991 1.00 82.94 97 ASN A C 1
ATOM 807 O O . ASN A 1 97 ? 7.162 13.166 -14.997 1.00 82.94 97 ASN A O 1
ATOM 811 N N . VAL A 1 98 ? 7.346 10.982 -14.497 1.00 85.44 98 VAL A N 1
ATOM 812 C CA . VAL A 1 98 ? 6.022 10.870 -13.865 1.00 85.44 98 VAL A CA 1
ATOM 813 C C . VAL A 1 98 ? 5.953 11.706 -12.584 1.00 85.44 98 VAL A C 1
ATOM 815 O O . VAL A 1 98 ? 4.994 12.452 -12.384 1.00 85.44 98 VAL A O 1
ATOM 818 N N . THR A 1 99 ? 6.987 11.628 -11.743 1.00 87.25 99 THR A N 1
ATOM 819 C CA . THR A 1 99 ? 7.086 12.391 -10.490 1.00 87.25 99 THR A CA 1
ATOM 820 C C . THR A 1 99 ? 7.009 13.896 -10.754 1.00 87.25 99 THR A C 1
ATOM 822 O O . THR A 1 99 ? 6.258 14.598 -10.080 1.00 87.25 99 THR A O 1
ATOM 825 N N . ASP A 1 100 ? 7.707 14.388 -11.778 1.00 87.19 100 ASP A N 1
ATOM 826 C CA . ASP A 1 100 ? 7.713 15.801 -12.158 1.00 87.19 100 ASP A CA 1
ATOM 827 C C . ASP A 1 100 ? 6.338 16.279 -12.651 1.00 87.19 100 ASP A C 1
ATOM 829 O O . ASP A 1 100 ? 5.902 17.376 -12.290 1.00 87.19 100 ASP A O 1
ATOM 833 N N . ILE A 1 101 ? 5.620 15.475 -13.449 1.00 84.12 101 ILE A N 1
ATOM 834 C CA . ILE A 1 101 ? 4.252 15.815 -13.880 1.00 84.12 101 ILE A CA 1
ATOM 835 C C . ILE A 1 101 ? 3.315 15.877 -12.677 1.00 84.12 101 ILE A C 1
ATOM 837 O O . ILE A 1 101 ? 2.558 16.841 -12.537 1.00 84.12 101 ILE A O 1
ATOM 841 N N . LEU A 1 102 ? 3.357 14.862 -11.812 1.00 84.31 102 LEU A N 1
ATOM 842 C CA . LEU A 1 102 ? 2.497 14.802 -10.635 1.00 84.31 102 LEU A CA 1
ATOM 843 C C . LEU A 1 102 ? 2.803 15.950 -9.676 1.00 84.31 102 LEU A C 1
ATOM 845 O O . LEU A 1 102 ? 1.869 16.589 -9.211 1.00 84.31 102 LEU A O 1
ATOM 849 N N . GLY A 1 103 ? 4.074 16.293 -9.461 1.00 84.56 103 GLY A N 1
ATOM 850 C CA . GLY A 1 103 ? 4.464 17.430 -8.622 1.00 84.56 103 GLY A CA 1
ATOM 851 C C . GLY A 1 103 ? 3.983 18.775 -9.173 1.00 84.56 103 GLY A C 1
ATOM 852 O O . GLY A 1 103 ? 3.593 19.656 -8.410 1.00 84.56 103 GLY A O 1
ATOM 853 N N . ARG A 1 104 ? 3.938 18.934 -10.503 1.00 85.00 104 ARG A N 1
ATOM 854 C CA . ARG A 1 104 ? 3.360 20.128 -11.147 1.00 85.00 104 ARG A CA 1
ATOM 855 C C . ARG A 1 104 ? 1.833 20.153 -11.085 1.00 85.00 104 ARG A C 1
ATOM 857 O O . ARG A 1 104 ? 1.256 21.223 -10.923 1.00 85.00 104 ARG A O 1
ATOM 864 N N . THR A 1 105 ? 1.192 18.997 -11.237 1.00 81.94 105 THR A N 1
ATOM 865 C CA . THR A 1 105 ? -0.275 18.865 -11.260 1.00 81.94 105 THR A CA 1
ATOM 866 C C . THR A 1 105 ? -0.871 19.005 -9.861 1.00 81.94 105 THR A C 1
ATOM 868 O O . THR A 1 105 ? -1.881 19.679 -9.677 1.00 81.94 105 THR A O 1
ATOM 871 N N . PHE A 1 106 ? -0.216 18.398 -8.874 1.00 81.94 106 PHE A N 1
ATOM 872 C CA . PHE A 1 106 ? -0.638 18.311 -7.482 1.00 81.94 106 PHE A CA 1
ATOM 873 C C . PHE A 1 106 ? 0.300 19.124 -6.587 1.00 81.94 106 PHE A C 1
ATOM 875 O O . PHE A 1 106 ? 0.950 18.599 -5.687 1.00 81.94 106 PHE A O 1
ATOM 882 N N . SER A 1 107 ? 0.401 20.425 -6.856 1.00 75.88 107 SER A N 1
ATOM 883 C CA . SER A 1 107 ? 1.376 21.307 -6.201 1.00 75.88 107 SER A CA 1
ATOM 884 C C . SER A 1 107 ? 1.105 21.564 -4.713 1.00 75.88 107 SER A C 1
ATOM 886 O O . SER A 1 107 ? 1.983 22.066 -4.013 1.00 75.88 107 SER A O 1
ATOM 888 N N . SER A 1 108 ? -0.092 21.233 -4.218 1.00 74.75 108 SER A N 1
ATOM 889 C CA . SER A 1 108 ? -0.494 21.420 -2.816 1.00 74.75 108 SER A CA 1
ATOM 890 C C . SER A 1 108 ? -1.088 20.172 -2.159 1.00 74.75 108 SER A C 1
ATOM 892 O O . SER A 1 108 ? -1.365 20.190 -0.959 1.00 74.75 108 SER A O 1
ATOM 894 N N . GLN A 1 109 ? -1.302 19.094 -2.916 1.00 75.94 109 GLN A N 1
ATOM 895 C CA . GLN A 1 109 ? -1.856 17.846 -2.402 1.00 75.94 109 GLN A CA 1
ATOM 896 C C . GLN A 1 109 ? -0.736 16.908 -1.952 1.00 75.94 109 GLN A C 1
ATOM 898 O O . GLN A 1 109 ? 0.317 16.813 -2.578 1.00 75.94 109 GLN A O 1
ATOM 903 N N . PHE A 1 110 ? -0.990 16.172 -0.872 1.00 82.19 110 PHE A N 1
ATOM 904 C CA . PHE A 1 110 ? -0.085 15.125 -0.417 1.00 82.19 110 PHE A CA 1
ATOM 905 C C . PHE A 1 110 ? -0.204 13.900 -1.329 1.00 82.19 110 PHE A C 1
ATOM 907 O O . PHE A 1 110 ? -1.296 13.361 -1.512 1.00 82.19 110 PHE A O 1
ATOM 914 N N . VAL A 1 111 ? 0.923 13.465 -1.890 1.00 88.00 111 VAL A N 1
ATOM 915 C CA . VAL A 1 111 ? 1.023 12.283 -2.753 1.00 88.00 111 VAL A CA 1
ATOM 916 C C . VAL A 1 111 ? 1.734 11.171 -1.982 1.00 88.00 111 VAL A C 1
ATOM 918 O O . VAL A 1 111 ? 2.779 11.400 -1.382 1.00 88.00 111 VAL A O 1
ATOM 921 N N . PHE A 1 112 ? 1.183 9.956 -1.992 1.00 90.50 112 PHE A N 1
ATOM 922 C CA . PHE A 1 112 ? 1.743 8.809 -1.267 1.00 90.50 112 PHE A CA 1
ATOM 923 C C . PHE A 1 112 ? 2.062 7.667 -2.245 1.00 90.50 112 PHE A C 1
ATOM 925 O O . PHE A 1 112 ? 1.194 6.834 -2.505 1.00 90.50 112 PHE A O 1
ATOM 932 N N . PRO A 1 113 ? 3.270 7.641 -2.834 1.00 93.06 113 PRO A N 1
ATOM 933 C CA . PRO A 1 113 ? 3.625 6.654 -3.849 1.00 93.06 113 PRO A CA 1
ATOM 934 C C . PRO A 1 113 ? 3.879 5.254 -3.264 1.00 93.06 113 PRO A C 1
ATOM 936 O O . PRO A 1 113 ? 4.604 5.092 -2.286 1.00 93.06 113 PRO A O 1
ATOM 939 N N . ALA A 1 114 ? 3.347 4.225 -3.924 1.00 93.81 114 ALA A N 1
ATOM 940 C CA . ALA A 1 114 ? 3.672 2.821 -3.672 1.00 93.81 114 ALA A CA 1
ATOM 941 C C . ALA A 1 114 ? 4.463 2.252 -4.859 1.00 93.81 114 ALA A C 1
ATOM 943 O O . ALA A 1 114 ? 4.159 2.580 -6.002 1.00 93.81 114 ALA A O 1
ATOM 944 N N . LEU A 1 115 ? 5.463 1.404 -4.596 1.00 91.19 115 LEU A N 1
ATOM 945 C CA . LEU A 1 115 ? 6.280 0.789 -5.649 1.00 91.19 115 LEU A CA 1
ATOM 946 C C . LEU A 1 115 ? 5.575 -0.412 -6.288 1.00 91.19 115 LEU A C 1
ATOM 948 O O . LEU A 1 115 ? 5.119 -1.318 -5.583 1.00 91.19 115 LEU A O 1
ATOM 952 N N . GLY A 1 116 ? 5.566 -0.444 -7.618 1.00 86.69 116 GLY A N 1
ATOM 953 C CA . GLY A 1 116 ? 5.150 -1.571 -8.441 1.00 86.69 116 GLY A CA 1
ATOM 954 C C . GLY A 1 116 ? 6.311 -2.441 -8.924 1.00 86.69 116 GLY A C 1
ATOM 955 O O . GLY A 1 116 ? 7.486 -2.118 -8.780 1.00 86.69 116 GLY A O 1
ATOM 956 N N . HIS A 1 117 ? 5.981 -3.593 -9.513 1.00 79.94 117 HIS A N 1
ATOM 957 C CA . HIS A 1 117 ? 6.977 -4.583 -9.956 1.00 79.94 117 HIS A CA 1
ATOM 958 C C . HIS A 1 117 ? 7.855 -4.104 -11.128 1.00 79.94 117 HIS A C 1
ATOM 960 O O . HIS A 1 117 ? 8.944 -4.639 -11.323 1.00 79.94 117 HIS A O 1
ATOM 966 N N . ASN A 1 118 ? 7.390 -3.102 -11.880 1.00 77.44 118 ASN A N 1
ATOM 967 C CA . ASN A 1 118 ? 8.110 -2.487 -12.998 1.00 77.44 118 ASN A CA 1
ATOM 968 C C . ASN A 1 118 ? 8.947 -1.263 -12.592 1.00 77.44 118 ASN A C 1
ATOM 970 O O . ASN A 1 118 ? 9.700 -0.740 -13.418 1.00 77.44 118 ASN A O 1
ATOM 974 N N . ASP A 1 119 ? 8.829 -0.818 -11.341 1.00 84.81 119 ASP A N 1
ATOM 975 C CA . ASP A 1 119 ? 9.570 0.329 -10.832 1.00 84.81 119 ASP A CA 1
ATOM 976 C C . ASP A 1 119 ? 11.002 -0.065 -10.433 1.00 84.81 119 ASP A C 1
ATOM 978 O O . ASP A 1 119 ? 11.291 -1.239 -10.170 1.00 84.81 119 ASP A O 1
ATOM 982 N N . PRO A 1 120 ? 11.935 0.904 -10.360 1.00 85.56 120 PRO A N 1
ATOM 983 C CA . PRO A 1 120 ? 13.248 0.661 -9.783 1.00 85.56 120 PRO A CA 1
ATOM 984 C C . PRO A 1 120 ? 13.131 0.174 -8.330 1.00 85.56 120 PRO A C 1
ATOM 986 O O . PRO A 1 120 ? 12.232 0.604 -7.600 1.00 85.56 120 PRO A O 1
ATOM 989 N N . PRO A 1 121 ? 14.074 -0.656 -7.853 1.00 87.56 121 PRO A N 1
ATOM 990 C CA . PRO A 1 121 ? 14.111 -1.023 -6.445 1.00 87.56 121 PRO A CA 1
ATOM 991 C C . PRO A 1 121 ? 14.327 0.215 -5.553 1.00 87.56 121 PRO A C 1
ATOM 993 O O . PRO A 1 121 ? 14.923 1.204 -6.003 1.00 87.56 121 PRO A O 1
ATOM 996 N N . PRO A 1 122 ? 13.918 0.154 -4.268 1.00 91.31 122 PRO A N 1
ATOM 997 C CA . PRO A 1 122 ? 14.180 1.219 -3.307 1.00 91.31 122 PRO A CA 1
ATOM 998 C C . PRO A 1 122 ? 15.655 1.628 -3.311 1.00 91.31 122 PRO A C 1
ATOM 1000 O O . PRO A 1 122 ? 16.550 0.781 -3.257 1.00 91.31 122 PRO A O 1
ATOM 1003 N N . SER A 1 123 ? 15.908 2.930 -3.429 1.00 92.50 123 SER A N 1
ATOM 1004 C CA . SER A 1 123 ? 17.256 3.480 -3.546 1.00 92.50 123 SER A CA 1
ATOM 1005 C C . SER A 1 123 ? 17.300 4.934 -3.096 1.00 92.50 123 SER A C 1
ATOM 1007 O O . SER A 1 123 ? 16.283 5.632 -3.110 1.00 92.50 123 SER A O 1
ATOM 1009 N N . ARG A 1 124 ? 18.502 5.426 -2.781 1.00 93.88 124 ARG A N 1
ATOM 1010 C CA . ARG A 1 124 ? 18.709 6.833 -2.423 1.00 93.88 124 ARG A CA 1
ATOM 1011 C C . ARG A 1 124 ? 18.209 7.808 -3.493 1.00 93.88 124 ARG A C 1
ATOM 1013 O O . ARG A 1 124 ? 17.632 8.835 -3.167 1.00 93.88 124 ARG A O 1
ATOM 1020 N N . LYS A 1 125 ? 18.340 7.445 -4.773 1.00 94.00 125 LYS A N 1
ATOM 1021 C CA . LYS A 1 125 ? 17.834 8.254 -5.892 1.00 94.00 125 LYS A CA 1
ATOM 1022 C C . LYS A 1 125 ? 16.312 8.435 -5.832 1.00 94.00 125 LYS A C 1
ATOM 1024 O O . LYS A 1 125 ? 15.833 9.526 -6.112 1.00 94.00 125 LYS A O 1
ATOM 1029 N N . LEU A 1 126 ? 15.560 7.390 -5.466 1.00 93.56 126 LEU A N 1
ATOM 1030 C CA . LEU A 1 126 ? 14.107 7.490 -5.276 1.00 93.56 126 LEU A CA 1
ATOM 1031 C C . LEU A 1 126 ? 13.760 8.332 -4.041 1.00 93.56 126 LEU A C 1
ATOM 1033 O O . LEU A 1 126 ? 12.849 9.151 -4.108 1.00 93.56 126 LEU A O 1
ATOM 1037 N N . VAL A 1 127 ? 14.513 8.179 -2.944 1.00 94.88 127 VAL A N 1
ATOM 1038 C CA . VAL A 1 127 ? 14.349 9.003 -1.730 1.00 94.88 127 VAL A CA 1
ATOM 1039 C C . VAL A 1 127 ? 14.485 10.484 -2.069 1.00 94.88 127 VAL A C 1
ATOM 1041 O O . VAL A 1 127 ? 13.601 11.265 -1.736 1.00 94.88 127 VAL A O 1
ATOM 1044 N N . ASP A 1 128 ? 15.548 10.866 -2.777 1.00 94.56 128 ASP A N 1
ATOM 1045 C CA . ASP A 1 128 ? 15.806 12.264 -3.127 1.00 94.56 128 ASP A CA 1
ATOM 1046 C C . ASP A 1 128 ? 14.707 12.845 -4.047 1.00 94.56 128 ASP A C 1
ATOM 1048 O O . ASP A 1 128 ? 14.433 14.043 -4.002 1.00 94.56 128 ASP A O 1
ATOM 1052 N N . MET A 1 129 ? 14.034 12.011 -4.854 1.00 92.31 129 MET A N 1
ATOM 1053 C CA . MET A 1 129 ? 12.902 12.434 -5.696 1.00 92.31 129 MET A CA 1
ATOM 1054 C C . MET A 1 129 ? 11.591 12.591 -4.914 1.00 92.31 129 MET A C 1
ATOM 1056 O O . MET A 1 129 ? 10.822 13.517 -5.179 1.00 92.31 129 MET A O 1
ATOM 1060 N N . TRP A 1 130 ? 11.320 11.700 -3.957 1.00 93.56 130 TRP A N 1
ATOM 1061 C CA . TRP A 1 130 ? 10.052 11.662 -3.215 1.00 93.56 130 TRP A CA 1
ATOM 1062 C C . TRP A 1 130 ? 10.109 12.335 -1.842 1.00 93.56 130 TRP A C 1
ATOM 1064 O O . TRP A 1 130 ? 9.076 12.459 -1.185 1.00 93.56 130 TRP A O 1
ATOM 1074 N N . MET A 1 131 ? 11.265 12.856 -1.419 1.00 92.38 131 MET A N 1
ATOM 1075 C CA . MET A 1 131 ? 11.403 13.577 -0.145 1.00 92.38 131 MET A CA 1
ATOM 1076 C C . MET A 1 131 ? 10.522 14.826 -0.031 1.00 92.38 131 MET A C 1
ATOM 1078 O O . MET A 1 131 ? 10.239 15.279 1.070 1.00 92.38 131 MET A O 1
ATOM 1082 N N . GLN A 1 132 ? 10.074 15.380 -1.160 1.00 88.25 132 GLN A N 1
ATOM 1083 C CA . GLN A 1 132 ? 9.103 16.478 -1.190 1.00 88.25 132 GLN A CA 1
ATOM 1084 C C . GLN A 1 132 ? 7.687 16.050 -0.765 1.00 88.25 132 GLN A C 1
ATOM 1086 O O . GLN A 1 132 ? 6.892 16.893 -0.361 1.00 88.25 132 GLN A O 1
ATOM 1091 N N . TRP A 1 133 ? 7.362 14.759 -0.867 1.00 90.88 133 TRP A N 1
ATOM 1092 C CA . TRP A 1 133 ? 6.037 14.210 -0.566 1.00 90.88 133 TRP A CA 1
ATOM 1093 C C . TRP A 1 133 ? 6.002 13.413 0.737 1.00 90.88 133 TRP A C 1
ATOM 1095 O O . TRP A 1 133 ? 4.960 13.329 1.388 1.00 90.88 133 TRP A O 1
ATOM 1105 N N . LEU A 1 134 ? 7.132 12.815 1.109 1.00 91.88 134 LEU A N 1
ATOM 1106 C CA . LEU A 1 134 ? 7.231 11.903 2.239 1.00 91.88 134 LEU A CA 1
ATOM 1107 C C . LEU A 1 134 ? 7.821 12.596 3.476 1.00 91.88 134 LEU A C 1
ATOM 1109 O O . LEU A 1 134 ? 8.808 13.324 3.361 1.00 91.88 134 LEU A O 1
ATOM 1113 N N . PRO A 1 135 ? 7.271 12.344 4.676 1.00 91.00 135 PRO A N 1
ATOM 1114 C CA . PRO A 1 135 ? 7.833 12.858 5.914 1.00 91.00 135 PRO A CA 1
ATOM 1115 C C . PRO A 1 135 ? 9.174 12.180 6.225 1.00 91.00 135 PRO A C 1
ATOM 1117 O O . PRO A 1 135 ? 9.451 11.062 5.787 1.00 91.00 135 PRO A O 1
ATOM 1120 N N . SER A 1 136 ? 10.021 12.855 7.001 1.00 89.88 136 SER A N 1
ATOM 1121 C CA . SER A 1 136 ? 11.407 12.435 7.249 1.00 89.88 136 SER A CA 1
ATOM 1122 C C . SER A 1 136 ? 11.539 11.026 7.844 1.00 89.88 136 SER A C 1
ATOM 1124 O O . SER A 1 136 ? 12.504 10.323 7.554 1.00 89.88 136 SER A O 1
ATOM 1126 N N . ASP A 1 137 ? 10.576 10.604 8.663 1.00 89.12 137 ASP A N 1
ATOM 1127 C CA . ASP A 1 137 ? 10.505 9.271 9.268 1.00 89.12 137 ASP A CA 1
ATOM 1128 C C . ASP A 1 137 ? 10.113 8.172 8.261 1.00 89.12 137 ASP A C 1
ATOM 1130 O O . ASP A 1 137 ? 10.566 7.029 8.380 1.00 89.12 137 ASP A O 1
ATOM 1134 N N . ALA A 1 138 ? 9.345 8.515 7.223 1.00 94.69 138 ALA A N 1
ATOM 1135 C CA . ALA A 1 138 ? 9.036 7.612 6.117 1.00 94.69 138 ALA A CA 1
ATOM 1136 C C . ALA A 1 138 ? 10.248 7.367 5.204 1.00 94.69 138 ALA A C 1
ATOM 1138 O O . ALA A 1 138 ? 10.417 6.253 4.710 1.00 94.69 138 ALA A O 1
ATOM 1139 N N . LEU A 1 139 ? 11.127 8.360 5.013 1.00 94.38 139 LEU A N 1
ATOM 1140 C CA . LEU A 1 139 ? 12.260 8.260 4.078 1.00 94.38 139 LEU A CA 1
ATOM 1141 C C . LEU A 1 139 ? 13.208 7.102 4.402 1.00 94.38 139 LEU A C 1
ATOM 1143 O O . LEU A 1 139 ? 13.661 6.408 3.496 1.00 94.38 139 LEU A O 1
ATOM 1147 N N . GLN A 1 140 ? 13.489 6.863 5.685 1.00 92.00 140 GLN A N 1
ATOM 1148 C CA . GLN A 1 140 ? 14.427 5.817 6.103 1.00 92.00 140 GLN A CA 1
ATOM 1149 C C . GLN A 1 140 ? 13.888 4.404 5.830 1.00 92.00 140 GLN A C 1
ATOM 1151 O O . GLN A 1 140 ? 14.609 3.531 5.335 1.00 92.00 140 GLN A O 1
ATOM 1156 N N . THR A 1 141 ? 12.617 4.170 6.165 1.00 93.06 141 THR A N 1
ATOM 1157 C CA . THR A 1 141 ? 11.959 2.872 5.942 1.00 93.06 141 THR A CA 1
ATOM 1158 C C . THR A 1 141 ? 11.717 2.633 4.454 1.00 93.06 141 THR A C 1
ATOM 1160 O O . THR A 1 141 ? 11.973 1.530 3.962 1.00 93.06 141 THR A O 1
ATOM 1163 N N . PHE A 1 142 ? 11.383 3.695 3.716 1.00 95.81 142 PHE A N 1
ATOM 1164 C CA . PHE A 1 142 ? 11.308 3.671 2.265 1.00 95.81 142 PHE A CA 1
ATOM 1165 C C . PHE A 1 142 ? 12.654 3.307 1.621 1.00 95.81 142 PHE A C 1
ATOM 1167 O O . PHE A 1 142 ? 12.691 2.380 0.821 1.00 95.81 142 PHE A O 1
ATOM 1174 N N . GLU A 1 143 ? 13.768 3.945 1.999 1.00 93.56 143 GLU A N 1
ATOM 1175 C CA . GLU A 1 143 ? 15.094 3.646 1.427 1.00 93.56 143 GLU A CA 1
ATOM 1176 C C . GLU A 1 143 ? 15.495 2.176 1.626 1.00 93.56 143 GLU A C 1
ATOM 1178 O O . GLU A 1 143 ? 16.051 1.543 0.730 1.00 93.56 143 GLU A O 1
ATOM 1183 N N . THR A 1 144 ? 15.176 1.620 2.797 1.00 89.88 144 THR A N 1
ATOM 1184 C CA . THR A 1 144 ? 15.594 0.266 3.185 1.00 89.88 144 THR A CA 1
ATOM 1185 C C . THR A 1 144 ? 14.703 -0.820 2.572 1.00 89.88 144 THR A C 1
ATOM 1187 O O . THR A 1 144 ? 15.194 -1.859 2.120 1.00 89.88 144 THR A O 1
ATOM 1190 N N . GLY A 1 145 ? 13.385 -0.606 2.575 1.00 90.81 145 GLY A N 1
ATOM 1191 C CA . GLY A 1 145 ? 12.395 -1.645 2.276 1.00 90.81 145 GLY A CA 1
ATOM 1192 C C . GLY A 1 145 ? 11.324 -1.262 1.257 1.00 90.81 145 GLY A C 1
ATOM 1193 O O . GLY A 1 145 ? 10.603 -2.139 0.787 1.00 90.81 145 GLY A O 1
ATOM 1194 N N . GLY A 1 146 ? 11.218 0.010 0.873 1.00 94.38 146 GLY A N 1
ATOM 1195 C CA . GLY A 1 146 ? 10.182 0.512 -0.035 1.00 94.38 146 GLY A CA 1
ATOM 1196 C C . GLY A 1 146 ? 8.789 0.625 0.587 1.00 94.38 146 GLY A C 1
ATOM 1197 O O . GLY A 1 146 ? 7.824 0.818 -0.142 1.00 94.38 146 GLY A O 1
ATOM 1198 N N . TYR A 1 147 ? 8.674 0.476 1.907 1.00 96.81 147 TYR A N 1
ATOM 1199 C CA . TYR A 1 147 ? 7.428 0.577 2.669 1.00 96.81 147 TYR A CA 1
ATOM 1200 C C . TYR A 1 147 ? 7.578 1.621 3.775 1.00 96.81 147 TYR A C 1
ATOM 1202 O O . TYR A 1 147 ? 8.683 1.841 4.270 1.00 96.81 147 TYR A O 1
ATOM 1210 N N . TYR A 1 148 ? 6.482 2.275 4.155 1.00 97.75 148 TYR A N 1
ATOM 1211 C CA . TYR A 1 148 ? 6.485 3.352 5.149 1.00 97.75 148 TYR A CA 1
ATOM 1212 C C . TYR A 1 148 ? 5.069 3.643 5.674 1.00 97.75 148 TYR A C 1
ATOM 1214 O O . TYR A 1 148 ? 4.078 3.075 5.209 1.00 97.75 148 TYR A O 1
ATOM 1222 N N . THR A 1 149 ? 4.956 4.540 6.657 1.00 97.06 149 THR A N 1
ATOM 1223 C CA . THR A 1 149 ? 3.664 5.039 7.152 1.00 97.06 149 THR A CA 1
ATOM 1224 C C . THR A 1 149 ? 3.561 6.549 7.062 1.00 97.06 149 THR A C 1
ATOM 1226 O O . THR A 1 149 ? 4.559 7.240 7.234 1.00 97.06 149 THR A O 1
ATOM 1229 N N . ILE A 1 150 ? 2.339 7.050 6.900 1.00 94.00 150 ILE A N 1
ATOM 1230 C CA . ILE A 1 150 ? 1.986 8.459 7.069 1.00 94.00 150 ILE A CA 1
ATOM 1231 C C . ILE A 1 150 ? 0.989 8.557 8.217 1.00 94.00 150 ILE A C 1
ATOM 1233 O O . ILE A 1 150 ? -0.065 7.917 8.189 1.00 94.00 150 ILE A O 1
ATOM 1237 N N . GLU A 1 151 ? 1.322 9.343 9.236 1.00 91.88 151 GLU A N 1
ATOM 1238 C CA . GLU A 1 151 ? 0.448 9.579 10.384 1.00 91.88 151 GLU A CA 1
ATOM 1239 C C . GLU A 1 151 ? -0.324 10.894 10.189 1.00 91.88 151 GLU A C 1
ATOM 1241 O O . GLU A 1 151 ? 0.269 11.961 10.039 1.00 91.88 151 GLU A O 1
ATOM 1246 N N . HIS A 1 152 ? -1.656 10.832 10.227 1.00 88.19 152 HIS A N 1
ATOM 1247 C CA . HIS A 1 152 ? -2.528 12.003 10.242 1.00 88.19 152 HIS A CA 1
ATOM 1248 C C . HIS A 1 152 ? -3.198 12.127 11.615 1.00 88.19 152 HIS A C 1
ATOM 1250 O O . HIS A 1 152 ? -4.348 11.733 11.838 1.00 88.19 152 HIS A O 1
ATOM 1256 N N . SER A 1 153 ? -2.435 12.671 12.565 1.00 83.19 153 SER A N 1
ATOM 1257 C CA . SER A 1 153 ? -2.769 12.686 13.995 1.00 83.19 153 SER A CA 1
ATOM 1258 C C . SER A 1 153 ? -4.117 13.337 14.315 1.00 83.19 153 SER A C 1
ATOM 1260 O O . SER A 1 153 ? -4.802 12.888 15.230 1.00 83.19 153 SER A O 1
ATOM 1262 N N . TYR A 1 154 ? -4.525 14.366 13.563 1.00 84.56 154 TYR A N 1
ATOM 1263 C CA . TYR A 1 154 ? -5.779 15.084 13.819 1.00 84.56 154 TYR A CA 1
ATOM 1264 C C . TYR A 1 154 ? -7.019 14.216 13.570 1.00 84.56 154 TYR A C 1
ATOM 1266 O O . TYR A 1 154 ? -7.949 14.228 14.371 1.00 84.56 154 TYR A O 1
ATOM 1274 N N . SER A 1 155 ? -7.020 13.425 12.492 1.00 85.81 155 SER A N 1
ATOM 1275 C CA . SER A 1 155 ? -8.143 12.538 12.153 1.00 85.81 155 SER A CA 1
ATOM 1276 C C . SER A 1 155 ? -7.963 11.112 12.672 1.00 85.81 155 SER A C 1
ATOM 1278 O O . SER A 1 155 ? -8.771 10.250 12.340 1.00 85.81 155 SER A O 1
ATOM 1280 N N . LYS A 1 156 ? -6.889 10.844 13.431 1.00 92.69 156 LYS A N 1
ATOM 1281 C CA . LYS A 1 156 ? -6.494 9.497 13.871 1.00 92.69 156 LYS A CA 1
ATOM 1282 C C . LYS A 1 156 ? -6.456 8.490 12.717 1.00 92.69 156 LYS A C 1
ATOM 1284 O O . LYS A 1 156 ? -6.874 7.349 12.873 1.00 92.69 156 LYS A O 1
ATOM 1289 N N . LEU A 1 157 ? -5.971 8.921 11.555 1.00 92.19 157 LEU A N 1
ATOM 1290 C CA . LEU A 1 157 ? -5.803 8.064 10.386 1.00 92.19 157 LEU A CA 1
ATOM 1291 C C . LEU A 1 157 ? -4.317 7.787 10.178 1.00 92.19 157 LEU A C 1
ATOM 1293 O O . LEU A 1 157 ? -3.490 8.696 10.257 1.00 92.19 157 LEU A O 1
ATOM 1297 N N . ARG A 1 158 ? -3.985 6.540 9.867 1.00 95.94 158 ARG A N 1
ATOM 1298 C CA . ARG A 1 158 ? -2.653 6.122 9.453 1.00 95.94 158 ARG A CA 1
ATOM 1299 C C . ARG A 1 158 ? -2.723 5.466 8.086 1.00 95.94 158 ARG A C 1
ATOM 1301 O O . ARG A 1 158 ? -3.439 4.490 7.894 1.00 95.94 158 ARG A O 1
ATOM 1308 N N . ILE A 1 159 ? -1.934 5.969 7.150 1.00 96.25 159 ILE A N 1
ATOM 1309 C CA . ILE A 1 159 ? -1.754 5.330 5.848 1.00 96.25 159 ILE A CA 1
ATOM 1310 C C . ILE A 1 159 ? -0.520 4.444 5.957 1.00 96.25 159 ILE A C 1
ATOM 1312 O O . ILE A 1 159 ? 0.546 4.910 6.357 1.00 96.25 159 ILE A O 1
ATOM 1316 N N . VAL A 1 160 ? -0.667 3.165 5.643 1.00 98.19 160 VAL A N 1
ATOM 1317 C CA . VAL A 1 160 ? 0.422 2.190 5.616 1.00 98.19 160 VAL A CA 1
ATOM 1318 C C . VAL A 1 160 ? 0.650 1.802 4.167 1.00 98.19 160 VAL A C 1
ATOM 1320 O O . VAL A 1 160 ? -0.204 1.166 3.550 1.00 98.19 160 VAL A O 1
ATOM 1323 N N . VAL A 1 161 ? 1.802 2.193 3.633 1.00 98.06 161 VAL A N 1
ATOM 1324 C CA . VAL A 1 161 ? 2.200 1.890 2.261 1.00 98.06 161 VAL A CA 1
ATOM 1325 C C . VAL A 1 161 ? 3.132 0.687 2.286 1.00 98.06 161 VAL A C 1
ATO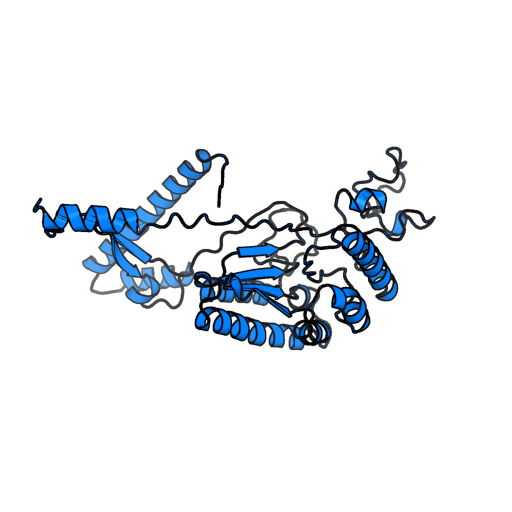M 1327 O O . VAL A 1 161 ? 4.202 0.735 2.894 1.00 98.06 161 VAL A O 1
ATOM 1330 N N . LEU A 1 162 ? 2.700 -0.401 1.656 1.00 97.50 162 LEU A N 1
ATOM 1331 C CA . LEU A 1 162 ? 3.403 -1.675 1.592 1.00 97.50 162 LEU A CA 1
ATOM 1332 C C . LEU A 1 162 ? 4.158 -1.816 0.273 1.00 97.50 162 LEU A C 1
ATOM 1334 O O . LEU A 1 162 ? 3.650 -1.492 -0.800 1.00 97.50 162 LEU A O 1
ATOM 1338 N N . ASN A 1 163 ? 5.333 -2.429 0.349 1.00 95.25 163 ASN A N 1
ATOM 1339 C CA . ASN A 1 163 ? 6.055 -2.935 -0.803 1.00 95.25 163 ASN A CA 1
ATOM 1340 C C . ASN A 1 163 ? 5.665 -4.398 -1.048 1.00 95.25 163 ASN A C 1
ATOM 1342 O O . ASN A 1 163 ? 6.363 -5.330 -0.635 1.00 95.25 163 ASN A O 1
ATOM 1346 N N . SER A 1 164 ? 4.528 -4.607 -1.711 1.00 92.19 164 SER A N 1
ATOM 1347 C CA . SER A 1 164 ? 4.024 -5.943 -2.057 1.00 92.19 164 SER A CA 1
ATOM 1348 C C . SER A 1 164 ? 4.882 -6.664 -3.105 1.00 92.19 164 SER A C 1
ATOM 1350 O O . SER A 1 164 ? 4.758 -7.878 -3.260 1.00 92.19 164 SER A O 1
ATOM 1352 N N . VAL A 1 165 ? 5.783 -5.957 -3.802 1.00 87.94 165 VAL A N 1
ATOM 1353 C CA . VAL A 1 165 ? 6.733 -6.556 -4.759 1.00 87.94 165 VAL A CA 1
ATOM 1354 C C . VAL A 1 165 ? 7.664 -7.547 -4.055 1.00 87.94 165 VAL A C 1
ATOM 1356 O O . VAL A 1 165 ? 8.048 -8.556 -4.638 1.00 87.94 165 VAL A O 1
ATOM 1359 N N . LEU A 1 166 ? 7.957 -7.332 -2.767 1.00 89.69 166 LEU A N 1
ATOM 1360 C CA . LEU A 1 166 ? 8.746 -8.263 -1.948 1.00 89.69 166 LEU A CA 1
ATOM 1361 C C . LEU A 1 166 ? 8.054 -9.623 -1.727 1.00 89.69 166 LEU A C 1
ATOM 1363 O O . LEU A 1 166 ? 8.677 -10.558 -1.225 1.00 89.69 166 LEU A O 1
ATOM 1367 N N . TRP A 1 167 ? 6.771 -9.733 -2.070 1.00 88.50 167 TRP A N 1
ATOM 1368 C CA . TRP A 1 167 ? 5.922 -10.901 -1.837 1.00 88.50 167 TRP A CA 1
ATOM 1369 C C . TRP A 1 167 ? 5.375 -11.534 -3.126 1.00 88.50 167 TRP A C 1
ATOM 1371 O O . TRP A 1 167 ? 4.650 -12.536 -3.054 1.00 88.50 167 TRP A O 1
ATOM 1381 N N . SER A 1 168 ? 5.703 -10.966 -4.289 1.00 80.00 168 SER A N 1
ATOM 1382 C CA . SER A 1 168 ? 5.278 -11.461 -5.601 1.00 80.00 168 SER A CA 1
ATOM 1383 C C . SER A 1 168 ? 6.115 -12.665 -6.057 1.00 80.00 168 SER A C 1
ATOM 1385 O O . SER A 1 168 ? 7.186 -12.951 -5.517 1.00 80.00 168 SER A O 1
ATOM 1387 N N . GLY A 1 169 ? 5.629 -13.407 -7.057 1.00 62.59 169 GLY A N 1
ATOM 1388 C CA . GLY A 1 169 ? 6.279 -14.636 -7.543 1.00 62.59 169 GLY A CA 1
ATOM 1389 C C . GLY A 1 169 ? 7.732 -14.471 -8.028 1.00 62.59 169 GLY A C 1
ATOM 1390 O O . GLY A 1 169 ? 8.491 -15.436 -7.995 1.00 62.59 169 GLY A O 1
ATOM 1391 N N . GLY A 1 170 ? 8.143 -13.256 -8.419 1.00 60.28 170 GLY A N 1
ATOM 1392 C CA . GLY A 1 170 ? 9.502 -12.928 -8.882 1.00 60.28 170 GLY A CA 1
ATOM 1393 C C . GLY A 1 170 ? 10.519 -12.611 -7.773 1.00 60.28 170 GLY A C 1
ATOM 1394 O O . GLY A 1 170 ? 11.677 -12.305 -8.060 1.00 60.28 170 GLY A O 1
ATOM 1395 N N . ALA A 1 171 ? 10.120 -12.690 -6.502 1.00 59.84 171 ALA A N 1
ATOM 1396 C CA . ALA A 1 171 ? 10.903 -12.291 -5.330 1.00 59.84 171 ALA A CA 1
ATOM 1397 C C . ALA A 1 171 ? 12.107 -13.205 -4.973 1.00 59.84 171 ALA A C 1
ATOM 1399 O O . ALA A 1 171 ? 12.592 -13.183 -3.844 1.00 59.84 171 ALA A O 1
ATOM 1400 N N . THR A 1 172 ? 12.625 -14.023 -5.894 1.00 51.97 172 THR A N 1
ATOM 1401 C CA . THR A 1 172 ? 13.642 -15.061 -5.610 1.00 51.97 172 THR A CA 1
ATOM 1402 C C . THR A 1 172 ? 15.096 -14.560 -5.568 1.00 51.97 172 THR A C 1
ATOM 1404 O O . THR A 1 172 ? 16.017 -15.360 -5.399 1.00 51.97 172 THR A O 1
ATOM 1407 N N . LYS A 1 173 ? 15.342 -13.246 -5.682 1.00 59.53 173 LYS A N 1
ATOM 1408 C CA . LYS A 1 173 ? 16.691 -12.656 -5.547 1.00 59.53 173 LYS A CA 1
ATOM 1409 C C . LYS A 1 173 ? 17.192 -12.752 -4.096 1.00 59.53 173 LYS A C 1
ATOM 1411 O O . LYS A 1 173 ? 16.412 -12.627 -3.160 1.00 59.53 173 LYS A O 1
ATOM 1416 N N . THR A 1 174 ? 18.503 -12.911 -3.907 1.00 52.06 174 THR A N 1
ATOM 1417 C CA . THR A 1 174 ? 19.174 -13.342 -2.658 1.00 52.06 174 THR A CA 1
ATOM 1418 C C . THR A 1 174 ? 18.984 -12.472 -1.400 1.00 52.06 174 THR A C 1
ATOM 1420 O O . THR A 1 174 ? 19.401 -12.894 -0.329 1.00 52.06 174 THR A O 1
ATOM 1423 N N . ASP A 1 175 ? 18.302 -11.326 -1.471 1.00 61.69 175 ASP A N 1
ATOM 1424 C CA . ASP A 1 175 ? 17.995 -10.458 -0.313 1.00 61.69 175 ASP A CA 1
ATOM 1425 C C . ASP A 1 175 ? 16.489 -10.133 -0.166 1.00 61.69 175 ASP A C 1
ATOM 1427 O O . ASP A 1 175 ? 16.008 -9.683 0.875 1.00 61.69 175 ASP A O 1
ATOM 1431 N N . VAL A 1 176 ? 15.690 -10.417 -1.197 1.00 69.81 176 VAL A N 1
ATOM 1432 C CA . VAL A 1 176 ? 14.258 -10.089 -1.214 1.00 69.81 176 VAL A CA 1
ATOM 1433 C C . VAL A 1 176 ? 13.467 -10.873 -0.151 1.00 69.81 176 VAL A C 1
ATOM 1435 O O . VAL A 1 176 ? 12.663 -10.249 0.545 1.00 69.81 176 VAL A O 1
ATOM 1438 N N . PRO A 1 177 ? 13.719 -12.180 0.093 1.00 72.06 177 PRO A N 1
ATOM 1439 C CA . PRO A 1 177 ? 13.025 -12.920 1.149 1.00 72.06 177 PRO A CA 1
ATOM 1440 C C . PRO A 1 177 ? 13.266 -12.371 2.563 1.00 72.06 177 PRO A C 1
ATOM 1442 O O . PRO A 1 177 ? 12.360 -12.407 3.397 1.00 72.06 177 PRO A O 1
ATOM 1445 N N . HIS A 1 178 ? 14.469 -11.858 2.849 1.00 79.81 178 HIS A N 1
ATOM 1446 C CA . HIS A 1 178 ? 14.793 -11.278 4.154 1.00 79.81 178 HIS A CA 1
ATOM 1447 C C . HIS A 1 178 ? 14.049 -9.953 4.366 1.00 79.81 178 HIS A C 1
ATOM 1449 O O . HIS A 1 178 ? 13.369 -9.784 5.379 1.00 79.81 178 HIS A O 1
ATOM 1455 N N . ARG A 1 179 ? 14.081 -9.051 3.374 1.00 83.31 179 ARG A N 1
ATOM 1456 C CA . ARG A 1 179 ? 13.326 -7.785 3.419 1.00 83.31 179 ARG A CA 1
ATOM 1457 C C . ARG A 1 179 ? 11.815 -8.012 3.482 1.00 83.31 179 ARG A C 1
ATOM 1459 O O . ARG A 1 179 ? 11.121 -7.342 4.242 1.00 83.31 179 ARG A O 1
ATOM 1466 N N . GLY A 1 180 ? 11.309 -9.000 2.741 1.00 87.19 180 GLY A N 1
ATOM 1467 C CA . GLY A 1 180 ? 9.905 -9.405 2.787 1.00 87.19 180 GLY A CA 1
ATOM 1468 C C . GLY A 1 180 ? 9.471 -9.889 4.173 1.00 87.19 180 GLY A C 1
ATOM 1469 O O . GLY A 1 180 ? 8.349 -9.597 4.584 1.00 87.19 180 GLY A O 1
ATOM 1470 N N . ARG A 1 181 ? 10.357 -10.572 4.916 1.00 89.69 181 ARG A N 1
ATOM 1471 C CA . ARG A 1 181 ? 10.120 -10.973 6.314 1.00 89.69 181 ARG A CA 1
ATOM 1472 C C . ARG A 1 181 ? 10.126 -9.781 7.267 1.00 89.69 181 ARG A C 1
ATOM 1474 O O . ARG A 1 181 ? 9.207 -9.665 8.071 1.00 89.69 181 ARG A O 1
ATOM 1481 N N . ALA A 1 182 ? 11.107 -8.890 7.139 1.00 93.25 182 ALA A N 1
ATOM 1482 C CA . ALA A 1 182 ? 11.191 -7.682 7.959 1.00 93.25 182 ALA A CA 1
ATOM 1483 C C . ALA A 1 182 ? 9.935 -6.802 7.816 1.00 93.25 182 ALA A C 1
ATOM 1485 O O . ALA A 1 182 ? 9.445 -6.256 8.803 1.00 93.25 182 ALA A O 1
ATOM 1486 N N . GLN A 1 183 ? 9.359 -6.728 6.609 1.00 95.69 183 GLN A N 1
ATOM 1487 C CA . GLN A 1 183 ? 8.101 -6.018 6.378 1.00 95.69 183 GLN A CA 1
ATOM 1488 C C . GLN A 1 183 ? 6.915 -6.631 7.144 1.00 95.69 183 GLN A C 1
ATOM 1490 O O . GLN A 1 183 ? 6.065 -5.878 7.611 1.00 95.69 183 GLN A O 1
ATOM 1495 N N . TRP A 1 184 ? 6.843 -7.960 7.315 1.00 94.62 184 TRP A N 1
ATOM 1496 C CA . TRP A 1 184 ? 5.769 -8.593 8.099 1.00 94.62 184 TRP A CA 1
ATOM 1497 C C . TRP A 1 184 ? 5.826 -8.196 9.573 1.00 94.62 184 TRP A C 1
ATOM 1499 O O . TRP A 1 184 ? 4.823 -7.757 10.132 1.00 94.62 184 TRP A O 1
ATOM 1509 N N . GLU A 1 185 ? 7.009 -8.303 10.182 1.00 95.06 185 GLU A N 1
ATOM 1510 C CA . GLU A 1 185 ? 7.227 -7.928 11.585 1.00 95.06 185 GLU A CA 1
ATOM 1511 C C . GLU A 1 185 ? 6.926 -6.440 11.810 1.00 95.06 185 GLU A C 1
ATOM 1513 O O . GLU A 1 185 ? 6.251 -6.058 12.770 1.00 95.06 185 GLU A O 1
ATOM 1518 N N . TRP A 1 186 ? 7.371 -5.598 10.875 1.00 97.19 186 TRP A N 1
ATOM 1519 C CA . TRP A 1 186 ? 7.081 -4.171 10.880 1.00 97.19 186 TRP A CA 1
ATOM 1520 C C . TRP A 1 186 ? 5.578 -3.877 10.758 1.00 97.19 186 TRP A C 1
ATOM 1522 O O . TRP A 1 186 ? 5.050 -3.088 11.544 1.00 97.19 186 TRP A O 1
ATOM 1532 N N . LEU A 1 187 ? 4.872 -4.527 9.828 1.00 98.06 187 LEU A N 1
ATOM 1533 C CA . LEU A 1 187 ? 3.441 -4.317 9.600 1.00 98.06 187 LEU A CA 1
ATOM 1534 C C . LEU A 1 187 ? 2.621 -4.672 10.844 1.00 98.06 187 LEU A C 1
ATOM 1536 O O . LEU A 1 187 ? 1.791 -3.879 11.288 1.00 98.06 187 LEU A O 1
ATOM 1540 N N . GLU A 1 188 ? 2.882 -5.827 11.452 1.00 97.25 188 GLU A N 1
ATOM 1541 C CA . GLU A 1 188 ? 2.189 -6.254 12.672 1.00 97.25 188 GLU A CA 1
ATOM 1542 C C . GLU A 1 188 ? 2.447 -5.292 13.840 1.00 97.25 188 GLU A C 1
ATOM 1544 O O . GLU A 1 188 ? 1.527 -4.971 14.605 1.00 97.25 188 GLU A O 1
ATOM 1549 N N . HIS A 1 189 ? 3.670 -4.763 13.955 1.00 97.81 189 HIS A N 1
ATOM 1550 C CA . HIS A 1 189 ? 3.995 -3.739 14.944 1.00 97.81 189 HIS A CA 1
ATOM 1551 C C . HIS A 1 189 ? 3.221 -2.434 14.699 1.00 97.81 189 HIS A C 1
ATOM 1553 O O . HIS A 1 189 ? 2.666 -1.857 15.642 1.00 97.81 189 HIS A O 1
ATOM 1559 N N . VAL A 1 190 ? 3.156 -1.977 13.445 1.00 97.94 190 VAL A N 1
ATOM 1560 C CA . VAL A 1 190 ? 2.431 -0.767 13.031 1.00 97.94 190 VAL A CA 1
ATOM 1561 C C . VAL A 1 190 ? 0.935 -0.897 13.306 1.00 97.94 190 VAL A C 1
ATOM 1563 O O . VAL A 1 190 ? 0.365 -0.001 13.930 1.00 97.94 190 VAL A O 1
ATOM 1566 N N . LEU A 1 191 ? 0.309 -2.008 12.913 1.00 98.12 191 LEU A N 1
ATOM 1567 C CA . LEU A 1 191 ? -1.119 -2.252 13.137 1.00 98.12 191 LEU A CA 1
ATOM 1568 C C . LEU A 1 191 ? -1.440 -2.375 14.632 1.00 98.12 191 LEU A C 1
ATOM 1570 O O . LEU A 1 191 ? -2.407 -1.791 15.120 1.00 98.12 191 LEU A O 1
ATOM 1574 N N . SER A 1 192 ? -0.575 -3.042 15.400 1.00 98.12 192 SER A N 1
ATOM 1575 C CA . SER A 1 192 ? -0.712 -3.115 16.858 1.00 98.12 192 SER A CA 1
ATOM 1576 C C . SER A 1 192 ? -0.576 -1.741 17.523 1.00 98.12 192 SER A C 1
ATOM 1578 O O . SER A 1 192 ? -1.288 -1.442 18.482 1.00 98.12 192 SER A O 1
ATOM 1580 N N . LYS A 1 193 ? 0.335 -0.888 17.032 1.00 97.38 193 LYS A N 1
ATOM 1581 C CA . LYS A 1 193 ? 0.479 0.505 17.487 1.00 97.38 193 LYS A CA 1
ATOM 1582 C C . LYS A 1 193 ? -0.778 1.315 17.162 1.00 97.38 193 LYS A C 1
ATOM 1584 O O . LYS A 1 193 ? -1.252 2.016 18.053 1.00 97.38 193 LYS A O 1
ATOM 1589 N N . ALA A 1 194 ? -1.321 1.185 15.952 1.00 97.44 194 ALA A N 1
ATOM 1590 C CA . ALA A 1 194 ? -2.553 1.856 15.541 1.00 97.44 194 ALA A CA 1
ATOM 1591 C C . ALA A 1 194 ? -3.736 1.453 16.437 1.00 97.44 194 ALA A C 1
ATOM 1593 O O . ALA A 1 194 ? -4.387 2.329 17.004 1.00 97.44 194 ALA A O 1
ATOM 1594 N N . ARG A 1 195 ? -3.909 0.149 16.713 1.00 96.88 195 ARG A N 1
ATOM 1595 C CA . ARG A 1 195 ? -4.919 -0.352 17.663 1.00 96.88 195 ARG A CA 1
ATOM 1596 C C . ARG A 1 195 ? -4.786 0.292 19.044 1.00 96.88 195 ARG A C 1
ATOM 1598 O O . ARG A 1 195 ? -5.754 0.817 19.581 1.00 96.88 195 ARG A O 1
ATOM 1605 N N . ARG A 1 196 ? -3.575 0.298 19.622 1.00 97.31 196 ARG A N 1
ATOM 1606 C CA . ARG A 1 196 ? -3.320 0.896 20.951 1.00 97.31 196 ARG A CA 1
ATOM 1607 C C . ARG A 1 196 ? -3.591 2.398 20.992 1.00 97.31 196 ARG A C 1
ATOM 1609 O O . ARG A 1 196 ? -3.956 2.918 22.040 1.00 97.31 196 ARG A O 1
ATOM 1616 N N . LYS A 1 197 ? -3.374 3.094 19.876 1.00 95.81 197 LYS A N 1
ATOM 1617 C CA . LYS A 1 197 ? -3.614 4.535 19.748 1.00 95.81 197 LYS A CA 1
ATOM 1618 C C . LYS A 1 197 ? -5.037 4.883 19.300 1.00 95.81 197 LYS A C 1
ATOM 1620 O O . LYS A 1 197 ? -5.358 6.069 19.226 1.00 95.81 197 LYS A O 1
ATOM 1625 N N . ASN A 1 198 ? -5.884 3.881 19.060 1.00 94.38 198 ASN A N 1
ATOM 1626 C CA . ASN A 1 198 ? -7.222 4.048 18.500 1.00 94.38 198 ASN A CA 1
ATOM 1627 C C . ASN A 1 198 ? -7.193 4.843 17.177 1.00 94.38 198 ASN A C 1
ATOM 1629 O O . ASN A 1 198 ? -7.937 5.809 17.000 1.00 94.38 198 ASN A O 1
ATOM 1633 N N . GLU A 1 199 ? -6.248 4.485 16.304 1.00 95.62 199 GLU A N 1
ATOM 1634 C CA . GLU A 1 199 ? -6.106 5.016 14.946 1.00 95.62 199 GLU A CA 1
ATOM 1635 C C . GLU A 1 199 ? -6.754 4.062 13.943 1.00 95.62 199 GLU A C 1
ATOM 1637 O O . GLU A 1 199 ? -6.604 2.852 14.073 1.00 95.62 199 GLU A O 1
ATOM 1642 N N . MET A 1 200 ? -7.399 4.601 12.912 1.00 94.88 200 MET A N 1
ATOM 1643 C CA . MET A 1 200 ? -7.836 3.833 11.747 1.00 94.88 200 MET A CA 1
ATOM 1644 C C . MET A 1 200 ? -6.699 3.710 10.735 1.00 94.88 200 MET A C 1
ATOM 1646 O O . MET A 1 200 ? -5.849 4.597 10.630 1.00 94.88 200 MET A O 1
ATOM 1650 N N . VAL A 1 201 ? -6.696 2.628 9.960 1.00 97.50 201 VAL A N 1
ATOM 1651 C CA . VAL A 1 201 ? -5.639 2.323 8.993 1.00 97.50 201 VAL A CA 1
ATOM 1652 C C . VAL A 1 201 ? -6.182 2.198 7.573 1.00 97.50 201 VAL A C 1
ATOM 1654 O O . VAL A 1 201 ? -7.129 1.453 7.329 1.00 97.50 201 VAL A O 1
ATOM 1657 N N . TYR A 1 202 ? -5.520 2.863 6.626 1.00 96.88 202 TYR A N 1
ATOM 1658 C CA . TYR A 1 202 ? -5.596 2.529 5.204 1.00 96.88 202 TYR A CA 1
ATOM 1659 C C . TYR A 1 202 ? -4.356 1.750 4.790 1.00 96.88 202 TYR A C 1
ATOM 1661 O O . TYR A 1 202 ? -3.237 2.230 4.973 1.00 96.88 202 TYR A O 1
ATOM 1669 N N . LEU A 1 203 ? -4.552 0.555 4.234 1.00 97.12 203 LEU A N 1
ATOM 1670 C CA . LEU A 1 203 ? -3.475 -0.197 3.597 1.00 97.12 203 LEU A CA 1
ATOM 1671 C C . LEU A 1 203 ? -3.419 0.167 2.117 1.00 97.12 203 LEU A C 1
ATOM 1673 O O . LEU A 1 203 ? -4.434 0.124 1.427 1.00 97.12 203 LEU A O 1
ATOM 1677 N N . VAL A 1 204 ? -2.231 0.491 1.629 1.00 97.00 204 VAL A N 1
ATOM 1678 C CA . VAL A 1 204 ? -1.982 0.783 0.217 1.00 97.00 204 VAL A CA 1
ATOM 1679 C C . VAL A 1 204 ? -0.837 -0.100 -0.247 1.00 97.00 204 VAL A C 1
ATOM 1681 O O . VAL A 1 204 ? 0.197 -0.162 0.415 1.00 97.00 204 VAL A O 1
ATOM 1684 N N . ALA A 1 205 ? -1.002 -0.800 -1.362 1.00 94.69 205 ALA A N 1
ATOM 1685 C CA . ALA A 1 205 ? 0.083 -1.557 -1.979 1.00 94.69 205 ALA A CA 1
ATOM 1686 C C . ALA A 1 205 ? -0.136 -1.666 -3.487 1.00 94.69 205 ALA A C 1
ATOM 1688 O O . ALA A 1 205 ? -1.234 -1.430 -3.975 1.00 94.69 205 ALA A O 1
ATOM 1689 N N . HIS A 1 206 ? 0.885 -2.082 -4.232 1.00 90.94 206 HIS A N 1
ATOM 1690 C CA . HIS A 1 206 ? 0.715 -2.335 -5.663 1.00 90.94 206 HIS A CA 1
ATOM 1691 C C . HIS A 1 206 ? -0.132 -3.583 -5.927 1.00 90.94 206 HIS A C 1
ATOM 1693 O O . HIS A 1 206 ? -1.147 -3.518 -6.608 1.00 90.94 206 HIS A O 1
ATOM 1699 N N . SER A 1 207 ? 0.264 -4.711 -5.338 1.00 87.88 207 SER A N 1
ATOM 1700 C CA . SER A 1 207 ? -0.348 -6.028 -5.532 1.00 87.88 207 SER A CA 1
ATOM 1701 C C . SER A 1 207 ? -1.158 -6.440 -4.309 1.00 87.88 207 SER A C 1
ATOM 1703 O O . SER A 1 207 ? -0.678 -6.338 -3.174 1.00 87.88 207 SER A O 1
ATOM 1705 N N . GLY A 1 208 ? -2.374 -6.925 -4.545 1.00 87.75 208 GLY A N 1
ATOM 1706 C CA . GLY A 1 208 ? -3.347 -7.249 -3.501 1.00 87.75 208 GLY A CA 1
ATOM 1707 C C . GLY A 1 208 ? -3.531 -8.751 -3.260 1.00 87.75 208 GLY A C 1
ATOM 1708 O O . GLY A 1 208 ? -3.128 -9.578 -4.083 1.00 87.75 208 GLY A O 1
ATOM 1709 N N . PRO A 1 209 ? -4.164 -9.138 -2.135 1.00 84.94 209 PRO A N 1
ATOM 1710 C CA . PRO A 1 209 ? -4.530 -10.524 -1.893 1.00 84.94 209 PRO A CA 1
ATOM 1711 C C . PRO A 1 209 ? -5.687 -10.972 -2.802 1.00 84.94 209 PRO A C 1
ATOM 1713 O O . PRO A 1 209 ? -6.486 -10.174 -3.293 1.00 84.94 209 PRO A O 1
ATOM 1716 N N . GLY A 1 210 ? -5.813 -12.282 -2.977 1.00 75.25 210 GLY A N 1
ATOM 1717 C CA . GLY A 1 210 ? -6.854 -12.931 -3.763 1.00 75.25 210 GLY A CA 1
ATOM 1718 C C . GLY A 1 210 ? -6.349 -13.502 -5.086 1.00 75.25 210 GLY A C 1
ATOM 1719 O O . GLY A 1 210 ? -5.154 -13.524 -5.383 1.00 75.25 210 GLY A O 1
ATOM 1720 N N . VAL A 1 211 ? -7.298 -13.997 -5.873 1.00 70.38 211 VAL A N 1
ATOM 1721 C CA . VAL A 1 211 ? -7.046 -14.642 -7.165 1.00 70.38 211 VAL A CA 1
ATOM 1722 C C . VAL A 1 211 ? -7.317 -13.688 -8.324 1.00 70.38 211 VAL A C 1
ATOM 1724 O O . VAL A 1 211 ? -8.005 -12.671 -8.175 1.00 70.38 211 VAL A O 1
ATOM 1727 N N . GLU A 1 212 ? -6.729 -14.012 -9.469 1.00 67.25 212 GLU A N 1
ATOM 1728 C CA . GLU A 1 212 ? -6.987 -13.362 -10.746 1.00 67.25 212 GLU A CA 1
ATOM 1729 C C . GLU A 1 212 ? -8.364 -13.747 -11.290 1.00 67.25 212 GLU A C 1
ATOM 1731 O O . GLU A 1 212 ? -8.689 -14.926 -11.415 1.00 67.25 212 GLU A O 1
ATOM 1736 N N . GLU A 1 213 ? -9.173 -12.732 -11.606 1.00 62.69 213 GLU A N 1
ATOM 1737 C CA . GLU A 1 213 ? -10.535 -12.910 -12.135 1.00 62.69 213 GLU A CA 1
ATOM 1738 C C . GLU A 1 213 ? -10.497 -13.307 -13.616 1.00 62.69 213 GLU A C 1
ATOM 1740 O O . GLU A 1 213 ? -11.408 -13.948 -14.140 1.00 62.69 213 GLU A O 1
ATOM 1745 N N . ARG A 1 214 ? -9.431 -12.919 -14.329 1.00 62.00 214 ARG A N 1
ATOM 1746 C CA . ARG A 1 214 ? -9.273 -13.223 -15.750 1.00 62.00 214 ARG A CA 1
ATOM 1747 C C . ARG A 1 214 ? -8.827 -14.673 -15.939 1.00 62.00 214 ARG A C 1
ATOM 1749 O O . ARG A 1 214 ? -7.660 -15.004 -15.763 1.00 62.00 214 ARG A O 1
ATOM 1756 N N . HIS A 1 215 ? -9.733 -15.509 -16.443 1.00 50.50 215 HIS A N 1
ATOM 1757 C CA . HIS A 1 215 ? -9.469 -16.919 -16.774 1.00 50.50 215 HIS A CA 1
ATOM 1758 C C . HIS A 1 215 ? -8.286 -17.163 -17.735 1.00 50.50 215 HIS A C 1
ATOM 1760 O O . HIS A 1 215 ? -7.727 -18.255 -17.733 1.00 50.50 215 HIS A O 1
ATOM 1766 N N . ASN A 1 216 ? -7.895 -16.158 -18.529 1.00 51.91 216 ASN A N 1
ATOM 1767 C CA . ASN A 1 216 ? -6.797 -16.222 -19.504 1.00 51.91 216 ASN A CA 1
ATOM 1768 C C . ASN A 1 216 ? -5.643 -15.255 -19.180 1.00 51.91 216 ASN A C 1
ATOM 1770 O O . ASN A 1 216 ? -4.888 -14.887 -20.084 1.00 51.91 216 ASN A O 1
ATOM 1774 N N . ALA A 1 217 ? -5.516 -14.780 -17.935 1.00 53.00 217 ALA A N 1
ATOM 1775 C CA . ALA A 1 217 ? -4.332 -14.020 -17.551 1.00 53.00 217 ALA A CA 1
ATOM 1776 C C . ALA A 1 217 ? -3.096 -14.897 -17.785 1.00 53.00 217 ALA A C 1
ATOM 1778 O O . ALA A 1 217 ? -3.003 -16.012 -17.273 1.00 53.00 217 ALA A O 1
ATOM 1779 N N . GLY A 1 218 ? -2.200 -14.425 -18.653 1.00 47.38 218 GLY A N 1
ATOM 1780 C CA . GLY A 1 218 ? -0.996 -15.154 -19.034 1.00 47.38 218 GLY A CA 1
ATOM 1781 C C . GLY A 1 218 ? -0.143 -15.533 -17.823 1.00 47.38 218 GLY A C 1
ATOM 1782 O O . GLY A 1 218 ? -0.330 -15.015 -16.727 1.00 47.38 218 GLY A O 1
ATOM 1783 N N . SER A 1 219 ? 0.811 -16.430 -18.063 1.00 42.97 219 SER A N 1
ATOM 1784 C CA . SER A 1 219 ? 1.695 -17.157 -17.136 1.00 42.97 219 SER A CA 1
ATOM 1785 C C . SER A 1 219 ? 2.508 -16.348 -16.098 1.00 42.97 219 SER A C 1
ATOM 1787 O O . SER A 1 219 ? 3.442 -16.895 -15.521 1.00 42.97 219 SER A O 1
ATOM 1789 N N . SER A 1 220 ? 2.182 -15.079 -15.853 1.00 48.50 220 SER A N 1
ATOM 1790 C CA . SER A 1 220 ? 2.798 -14.173 -14.877 1.00 48.50 220 SER A CA 1
ATOM 1791 C C . SER A 1 220 ? 2.169 -14.249 -13.478 1.00 48.50 220 SER A C 1
ATOM 1793 O O . SER A 1 220 ? 2.682 -13.634 -12.547 1.00 48.50 220 SER A O 1
ATOM 1795 N N . SER A 1 221 ? 1.054 -14.968 -13.301 1.00 50.12 221 SER A N 1
ATOM 1796 C CA . SER A 1 221 ? 0.462 -15.191 -11.977 1.00 50.12 221 SER A CA 1
ATOM 1797 C C . SER A 1 221 ? 1.396 -16.050 -11.120 1.00 50.12 221 SER A C 1
ATOM 1799 O O . SER A 1 221 ? 1.912 -17.070 -11.582 1.00 50.12 221 SER A O 1
ATOM 1801 N N . ALA A 1 222 ? 1.594 -15.676 -9.856 1.00 50.34 222 ALA A N 1
ATOM 1802 C CA . ALA A 1 222 ? 2.297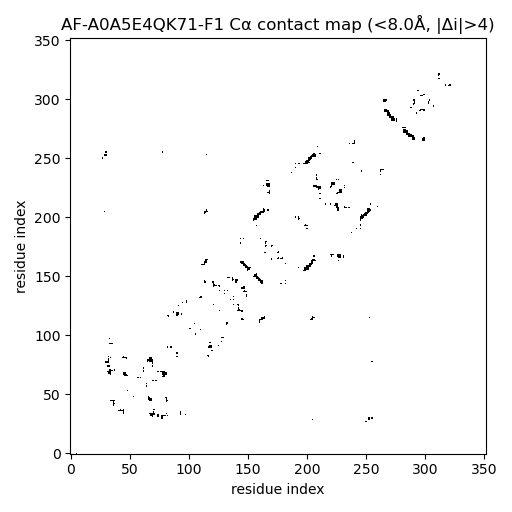 -16.518 -8.898 1.00 50.34 222 ALA A CA 1
ATOM 1803 C C . ALA A 1 222 ? 1.637 -17.907 -8.840 1.00 50.34 222 ALA A C 1
ATOM 1805 O O . ALA A 1 222 ? 0.420 -18.029 -9.014 1.00 50.34 222 ALA A O 1
ATOM 1806 N N . SER A 1 223 ? 2.431 -18.958 -8.597 1.00 42.28 223 SER A N 1
ATOM 1807 C CA . SER A 1 223 ? 1.969 -20.351 -8.510 1.00 42.28 223 SER A CA 1
ATOM 1808 C C . SER A 1 223 ? 0.746 -20.453 -7.595 1.00 42.28 223 SER A C 1
ATOM 1810 O O . SER A 1 223 ? 0.916 -20.416 -6.390 1.00 42.28 223 SER A O 1
ATOM 1812 N N . GLY A 1 224 ? -0.476 -20.530 -8.131 1.00 46.31 224 GLY A N 1
ATOM 1813 C CA . GLY A 1 224 ? -1.715 -20.355 -7.350 1.00 46.31 224 GLY A CA 1
ATOM 1814 C C . GLY A 1 224 ? -2.728 -19.364 -7.938 1.00 46.31 224 GLY A C 1
ATOM 1815 O O . GLY A 1 224 ? -3.807 -19.211 -7.376 1.00 46.31 224 GLY A O 1
ATOM 1816 N N . GLY A 1 225 ? -2.410 -18.715 -9.064 1.00 53.09 225 GLY A N 1
ATOM 1817 C CA . GLY A 1 225 ? -3.357 -17.885 -9.822 1.00 53.09 225 GLY A CA 1
ATOM 1818 C C . GLY A 1 225 ? -3.596 -16.492 -9.231 1.00 53.09 225 GLY A C 1
ATOM 1819 O O . GLY A 1 225 ? -4.531 -15.815 -9.642 1.00 53.09 225 GLY A O 1
ATOM 1820 N N . GLY A 1 226 ? -2.779 -16.068 -8.263 1.00 62.31 226 GLY A N 1
ATOM 1821 C CA . GLY A 1 226 ? -2.799 -14.729 -7.663 1.00 62.31 226 GLY A CA 1
ATOM 1822 C C . GLY A 1 226 ? -1.528 -13.934 -7.973 1.00 62.31 226 GLY A C 1
ATOM 1823 O O . GLY A 1 226 ? -0.611 -14.430 -8.622 1.00 62.31 226 GLY A O 1
ATOM 1824 N N . GLU A 1 227 ? -1.466 -12.691 -7.505 1.00 75.19 227 GLU A N 1
ATOM 1825 C CA . GLU A 1 227 ? -0.318 -11.787 -7.720 1.00 75.19 227 GLU A CA 1
ATOM 1826 C C . GLU A 1 227 ? 0.803 -12.021 -6.700 1.00 75.19 227 GLU A C 1
ATOM 1828 O O . GLU A 1 227 ? 1.997 -11.929 -6.993 1.00 75.19 227 GLU A O 1
ATOM 1833 N N . LEU A 1 228 ? 0.394 -12.353 -5.478 1.00 80.12 228 LEU A N 1
ATOM 1834 C CA . LEU A 1 228 ? 1.269 -12.707 -4.372 1.00 80.12 228 LEU A CA 1
ATOM 1835 C C . LEU A 1 228 ? 1.545 -14.210 -4.389 1.00 80.12 228 LEU A C 1
ATOM 1837 O O . LEU A 1 228 ? 0.690 -15.010 -4.779 1.00 80.12 228 LEU A O 1
ATOM 1841 N N . THR A 1 229 ? 2.713 -14.618 -3.889 1.00 80.38 229 THR A N 1
ATOM 1842 C CA . THR A 1 229 ? 2.962 -16.041 -3.603 1.00 80.38 229 THR A CA 1
ATOM 1843 C C . THR A 1 229 ? 1.861 -16.601 -2.688 1.00 80.38 229 THR A C 1
ATOM 1845 O O . THR A 1 229 ? 1.369 -15.866 -1.828 1.00 80.38 229 THR A O 1
ATOM 1848 N N . PRO A 1 230 ? 1.479 -17.890 -2.785 1.00 75.12 230 PRO A N 1
ATOM 1849 C CA . PRO A 1 230 ? 0.422 -18.461 -1.941 1.00 75.12 230 PRO A CA 1
ATOM 1850 C C . PRO A 1 230 ? 0.620 -18.210 -0.451 1.00 75.12 230 PRO A C 1
ATOM 1852 O O . PRO A 1 230 ? -0.325 -17.875 0.260 1.00 75.12 230 PRO A O 1
ATOM 1855 N N . THR A 1 231 ? 1.864 -18.331 0.016 1.00 79.81 231 THR A N 1
ATOM 1856 C CA . THR A 1 231 ? 2.226 -18.094 1.412 1.00 79.81 231 THR A CA 1
ATOM 1857 C C . THR A 1 231 ? 2.026 -16.635 1.803 1.00 79.81 231 THR A C 1
ATOM 1859 O O . THR A 1 231 ? 1.434 -16.368 2.847 1.00 79.81 231 THR A O 1
ATOM 1862 N N . ALA A 1 232 ? 2.470 -15.687 0.974 1.00 85.00 232 ALA A N 1
ATOM 1863 C CA . ALA A 1 232 ? 2.274 -14.270 1.255 1.00 85.00 232 ALA A CA 1
ATOM 1864 C C . ALA A 1 232 ? 0.803 -13.858 1.156 1.00 85.00 232 ALA A C 1
ATOM 1866 O O . ALA A 1 232 ? 0.328 -13.106 2.000 1.00 85.00 232 ALA A O 1
ATOM 1867 N N . ASN A 1 233 ? 0.066 -14.398 0.183 1.00 83.31 233 ASN A N 1
ATOM 1868 C CA . ASN A 1 233 ? -1.368 -14.188 0.047 1.00 83.31 233 ASN A CA 1
ATOM 1869 C C . ASN A 1 233 ? -2.118 -14.638 1.308 1.00 83.31 233 ASN A C 1
ATOM 1871 O O . ASN A 1 233 ? -2.860 -13.861 1.905 1.00 83.31 233 ASN A O 1
ATOM 1875 N N . ALA A 1 234 ? -1.881 -15.878 1.747 1.00 80.25 234 ALA A N 1
ATOM 1876 C CA . ALA A 1 234 ? -2.493 -16.417 2.956 1.00 80.25 234 ALA A CA 1
ATOM 1877 C C . ALA A 1 234 ? -2.110 -15.596 4.197 1.00 80.25 234 ALA A C 1
ATOM 1879 O O . ALA A 1 234 ? -2.967 -15.298 5.028 1.00 80.25 234 ALA A O 1
ATOM 1880 N N . ARG A 1 235 ? -0.840 -15.178 4.306 1.00 86.06 235 ARG A N 1
ATOM 1881 C CA . ARG A 1 235 ? -0.379 -14.359 5.432 1.00 86.06 235 ARG A CA 1
ATOM 1882 C C . ARG A 1 235 ? -1.024 -12.976 5.445 1.00 86.06 235 ARG A C 1
ATOM 1884 O O . ARG A 1 235 ? -1.448 -12.541 6.511 1.00 86.06 235 ARG A O 1
ATOM 1891 N N . LEU A 1 236 ? -1.140 -12.313 4.294 1.00 88.88 236 LEU A N 1
ATOM 1892 C CA . LEU A 1 236 ? -1.773 -10.999 4.199 1.00 88.88 236 LEU A CA 1
ATOM 1893 C C . LEU A 1 236 ? -3.249 -11.071 4.588 1.00 88.88 236 LEU A C 1
ATOM 1895 O O . LEU A 1 236 ? -3.700 -10.271 5.399 1.00 88.88 236 LEU A O 1
ATOM 1899 N N . VAL A 1 237 ? -3.979 -12.069 4.079 1.00 86.38 237 VAL A N 1
ATOM 1900 C CA . VAL A 1 237 ? -5.381 -12.308 4.456 1.00 86.38 237 VAL A CA 1
ATOM 1901 C C . VAL A 1 237 ? -5.509 -12.541 5.963 1.00 86.38 237 VAL A C 1
ATOM 1903 O O . VAL A 1 237 ? -6.389 -11.959 6.594 1.00 86.38 237 VAL A O 1
ATOM 1906 N N . HIS A 1 238 ? -4.611 -13.329 6.558 1.00 85.81 238 HIS A N 1
ATOM 1907 C CA . HIS A 1 238 ? -4.596 -13.567 8.000 1.00 85.81 238 HIS A CA 1
ATOM 1908 C C . HIS A 1 238 ? -4.362 -12.278 8.808 1.00 85.81 238 HIS A C 1
ATOM 1910 O O . HIS A 1 238 ? -5.085 -12.016 9.765 1.00 85.81 238 HIS A O 1
ATOM 1916 N N . VAL A 1 239 ? -3.400 -11.438 8.407 1.00 90.38 239 VAL A N 1
ATOM 1917 C CA . VAL A 1 239 ? -3.138 -10.143 9.063 1.00 90.38 239 VAL A CA 1
ATOM 1918 C C . VAL A 1 239 ? -4.339 -9.207 8.920 1.00 90.38 239 VAL A C 1
ATOM 1920 O O . VAL A 1 239 ? -4.773 -8.618 9.904 1.00 90.38 239 VAL A O 1
ATOM 1923 N N . VAL A 1 240 ? -4.921 -9.103 7.725 1.00 89.88 240 VAL A N 1
ATOM 1924 C CA . VAL A 1 240 ? -6.105 -8.266 7.486 1.00 89.88 240 VAL A CA 1
ATOM 1925 C C . VAL A 1 240 ? -7.270 -8.693 8.374 1.00 89.88 240 VAL A C 1
ATOM 1927 O O . VAL A 1 240 ? -7.911 -7.844 8.983 1.00 89.88 240 VAL A O 1
ATOM 1930 N N . ARG A 1 241 ? -7.516 -10.000 8.503 1.00 84.81 241 ARG A N 1
ATOM 1931 C CA . ARG A 1 241 ? -8.539 -10.541 9.410 1.00 84.81 241 ARG A CA 1
ATOM 1932 C C . ARG A 1 241 ? -8.238 -10.219 10.868 1.00 84.81 241 ARG A C 1
ATOM 1934 O O . ARG A 1 241 ? -9.119 -9.772 11.589 1.00 84.81 241 ARG A O 1
ATOM 1941 N N . ALA A 1 242 ? -6.993 -10.414 11.296 1.00 86.69 242 ALA A N 1
ATOM 1942 C CA . ALA A 1 242 ? -6.580 -10.172 12.674 1.00 86.69 242 ALA A CA 1
ATOM 1943 C C . ALA A 1 242 ? -6.635 -8.689 13.080 1.00 86.69 242 ALA A C 1
ATOM 1945 O O . ALA A 1 242 ? -6.660 -8.399 14.276 1.00 86.69 242 ALA A O 1
ATOM 1946 N N . PHE A 1 243 ? -6.625 -7.763 12.115 1.00 92.75 243 PHE A N 1
ATOM 1947 C CA . PHE A 1 243 ? -6.657 -6.312 12.326 1.00 92.75 243 PHE A CA 1
ATOM 1948 C C . PHE A 1 243 ? -7.841 -5.618 11.637 1.00 92.75 243 PHE A C 1
ATOM 1950 O O . PHE A 1 243 ? -7.794 -4.410 11.394 1.00 92.75 243 PHE A O 1
ATOM 1957 N N . SER A 1 244 ? -8.919 -6.354 11.346 1.00 90.56 244 SER A N 1
ATOM 1958 C CA . SER A 1 244 ? -10.102 -5.819 10.658 1.00 90.56 244 SER A CA 1
ATOM 1959 C C . SER A 1 244 ? -10.855 -4.758 11.468 1.00 90.56 244 SER A C 1
ATOM 1961 O O . SER A 1 244 ? -11.603 -3.975 10.901 1.00 90.56 244 SER A O 1
ATOM 1963 N N . ASP A 1 245 ? -10.659 -4.722 12.787 1.00 85.56 245 ASP A N 1
ATOM 1964 C CA . ASP A 1 245 ? -11.161 -3.684 13.695 1.00 85.56 245 ASP A CA 1
ATOM 1965 C C . ASP A 1 245 ? -10.472 -2.323 13.497 1.00 85.56 245 ASP A C 1
ATOM 1967 O O . ASP A 1 245 ? -11.035 -1.291 13.851 1.00 85.56 245 ASP A O 1
ATOM 1971 N N . VAL A 1 246 ? -9.258 -2.317 12.937 1.00 94.75 246 VAL A N 1
ATOM 1972 C CA . VAL A 1 246 ? -8.418 -1.119 12.766 1.00 94.75 246 VAL A CA 1
ATOM 1973 C C . VAL A 1 246 ? -8.317 -0.708 11.296 1.00 94.75 246 VAL A C 1
ATOM 1975 O O . VAL A 1 246 ? -8.187 0.474 10.978 1.00 94.75 246 VAL A O 1
ATOM 1978 N N . ILE A 1 247 ? -8.349 -1.674 10.376 1.00 93.06 247 ILE A N 1
ATOM 1979 C CA . ILE A 1 247 ? -8.228 -1.429 8.937 1.00 93.06 247 ILE A CA 1
ATOM 1980 C C . ILE A 1 247 ? -9.570 -0.922 8.396 1.00 93.06 247 ILE A C 1
ATOM 1982 O O . ILE A 1 247 ? -10.524 -1.680 8.261 1.00 93.06 247 ILE A O 1
ATOM 1986 N N . ALA A 1 248 ? -9.621 0.361 8.040 1.00 91.50 248 ALA A N 1
ATOM 1987 C CA . ALA A 1 248 ? -10.795 1.014 7.461 1.00 91.50 248 ALA A CA 1
ATOM 1988 C C . ALA A 1 248 ? -10.923 0.801 5.945 1.00 91.50 248 ALA A C 1
ATOM 1990 O O . ALA A 1 248 ? -12.009 0.939 5.391 1.00 91.50 248 ALA A O 1
ATOM 1991 N N . GLY A 1 249 ? -9.817 0.518 5.255 1.00 87.38 249 GLY A N 1
ATOM 1992 C CA . GLY A 1 249 ? -9.796 0.408 3.799 1.00 87.38 249 GLY A CA 1
ATOM 1993 C C . GLY A 1 249 ? -8.481 -0.150 3.275 1.00 87.38 249 GLY A C 1
ATOM 1994 O O . GLY A 1 249 ? -7.437 -0.035 3.923 1.00 87.38 249 GLY A O 1
ATOM 1995 N N . GLN A 1 250 ? -8.545 -0.779 2.105 1.00 93.19 250 GLN A N 1
ATOM 1996 C CA . GLN A 1 250 ? -7.391 -1.347 1.415 1.00 93.19 250 GLN A CA 1
ATOM 1997 C C . GLN A 1 250 ? -7.452 -0.954 -0.060 1.00 93.19 250 GLN A C 1
ATOM 1999 O O . GLN A 1 250 ? -8.498 -1.110 -0.690 1.00 93.19 250 GLN A O 1
ATOM 2004 N N . PHE A 1 251 ? -6.344 -0.457 -0.602 1.00 92.94 251 PHE A N 1
ATOM 2005 C CA . PHE A 1 251 ? -6.269 0.088 -1.955 1.00 92.94 251 PHE A CA 1
ATOM 2006 C C . PHE A 1 251 ? -5.094 -0.547 -2.697 1.00 92.94 251 PHE A C 1
ATOM 2008 O O . PHE A 1 251 ? -3.952 -0.478 -2.239 1.00 92.94 251 PHE A O 1
ATOM 2015 N N . TYR A 1 252 ? -5.402 -1.193 -3.822 1.00 89.25 252 TYR A N 1
ATOM 2016 C CA . TYR A 1 252 ? -4.448 -1.952 -4.627 1.00 89.25 252 TYR A CA 1
ATOM 2017 C C . TYR A 1 252 ? -4.566 -1.604 -6.108 1.00 89.25 252 TYR A C 1
ATOM 2019 O O . TYR A 1 252 ? -5.639 -1.210 -6.564 1.00 89.25 252 TYR A O 1
ATOM 2027 N N . GLY A 1 253 ? -3.480 -1.787 -6.853 1.00 84.00 253 GLY A N 1
ATOM 2028 C CA . GLY A 1 253 ? -3.452 -1.682 -8.309 1.00 84.00 253 GLY A CA 1
ATOM 2029 C C . GLY A 1 253 ? -3.160 -3.025 -8.962 1.00 84.00 253 GLY A C 1
ATOM 2030 O O . GLY A 1 253 ? -3.803 -4.029 -8.656 1.00 84.00 253 GLY A O 1
ATOM 2031 N N . HIS A 1 254 ? -2.188 -3.019 -9.870 1.00 81.75 254 HIS A N 1
ATOM 2032 C CA . HIS A 1 254 ? -1.616 -4.146 -10.598 1.00 81.75 254 HIS A CA 1
ATOM 2033 C C . HIS A 1 254 ? -2.551 -4.870 -11.576 1.00 81.75 254 HIS A C 1
ATOM 2035 O O . HIS A 1 254 ? -2.127 -5.199 -12.685 1.00 81.75 254 HIS A O 1
ATOM 2041 N N . ARG A 1 255 ? -3.820 -5.105 -11.222 1.00 68.19 255 ARG A N 1
ATOM 2042 C CA . ARG A 1 255 ? -4.777 -5.844 -12.066 1.00 68.19 255 ARG A CA 1
ATOM 2043 C C . ARG A 1 255 ? -5.189 -5.101 -13.311 1.00 68.19 255 ARG A C 1
ATOM 2045 O O . ARG A 1 255 ? -5.722 -5.736 -14.226 1.00 68.19 255 ARG A O 1
ATOM 2052 N N . HIS A 1 256 ? -4.997 -3.781 -13.355 1.00 72.69 256 HIS A N 1
ATOM 2053 C CA . HIS A 1 256 ? -5.444 -2.976 -14.487 1.00 72.69 256 HIS A CA 1
ATOM 2054 C C . HIS A 1 256 ? -6.949 -3.203 -14.757 1.00 72.69 256 HIS A C 1
ATOM 2056 O O . HIS A 1 256 ? -7.390 -3.361 -15.899 1.00 72.69 256 HIS A O 1
ATOM 2062 N N . ALA A 1 257 ? -7.720 -3.390 -13.688 1.00 64.88 257 ALA A N 1
ATOM 2063 C CA . ALA A 1 257 ? -9.129 -3.743 -13.716 1.00 64.88 257 ALA A CA 1
ATOM 2064 C C . ALA A 1 257 ? -9.812 -3.117 -12.506 1.00 64.88 257 ALA A C 1
ATOM 2066 O O . ALA A 1 257 ? -9.260 -3.152 -11.407 1.00 64.88 257 ALA A O 1
ATOM 2067 N N . ASP A 1 258 ? -11.019 -2.598 -12.711 1.00 68.81 258 ASP A N 1
ATOM 2068 C CA . ASP A 1 258 ? -11.876 -2.173 -11.612 1.00 68.81 258 ASP A CA 1
ATOM 2069 C C . ASP A 1 258 ? -12.503 -3.412 -10.963 1.00 68.81 258 ASP A C 1
ATOM 2071 O O . ASP A 1 258 ? -13.271 -4.151 -11.587 1.00 68.81 258 ASP A O 1
ATOM 2075 N N . THR A 1 259 ? -12.083 -3.709 -9.737 1.00 63.53 259 THR A N 1
ATOM 2076 C CA . THR A 1 259 ? -12.538 -4.877 -8.992 1.00 63.53 259 THR A CA 1
ATOM 2077 C C . THR A 1 259 ? -12.386 -4.648 -7.495 1.00 63.53 259 THR A C 1
ATOM 2079 O O . THR A 1 259 ? -11.507 -3.914 -7.046 1.00 63.53 259 THR A O 1
ATOM 2082 N N . PHE A 1 260 ? -13.221 -5.317 -6.705 1.00 71.44 260 PHE A N 1
ATOM 2083 C CA . PHE A 1 260 ? -13.145 -5.292 -5.249 1.00 71.44 260 PHE A CA 1
ATOM 2084 C C . PHE A 1 260 ? -13.017 -6.712 -4.693 1.00 71.44 260 PHE A C 1
ATOM 2086 O O . PHE A 1 260 ? -13.291 -7.708 -5.369 1.00 71.44 260 PHE A O 1
ATOM 2093 N N . ARG A 1 261 ? -12.557 -6.816 -3.445 1.00 71.69 261 ARG A N 1
ATOM 2094 C CA . ARG A 1 261 ? -12.433 -8.083 -2.717 1.00 71.69 261 ARG A CA 1
ATOM 2095 C C . ARG A 1 261 ? -13.077 -7.940 -1.351 1.00 71.69 261 ARG A C 1
ATOM 2097 O O . ARG A 1 261 ? -12.837 -6.963 -0.650 1.00 71.69 261 ARG A O 1
ATOM 2104 N N . ILE A 1 262 ? -13.860 -8.944 -0.972 1.00 69.25 262 ILE A N 1
ATOM 2105 C CA . ILE A 1 262 ? -14.439 -9.051 0.365 1.00 69.25 262 ILE A CA 1
ATOM 2106 C C . ILE A 1 262 ? -13.658 -10.123 1.118 1.00 69.25 262 ILE A C 1
ATOM 2108 O O . ILE A 1 262 ? -13.581 -11.273 0.682 1.00 69.25 262 ILE A O 1
ATOM 2112 N N . ILE A 1 263 ? -13.064 -9.741 2.247 1.00 71.19 263 ILE A N 1
ATOM 2113 C CA . ILE A 1 263 ? -12.369 -10.665 3.144 1.00 71.19 263 ILE A CA 1
ATOM 2114 C C . ILE A 1 263 ? -13.286 -10.929 4.332 1.00 71.19 263 ILE A C 1
ATOM 2116 O O . ILE A 1 263 ? -13.509 -10.062 5.170 1.00 71.19 263 ILE A O 1
ATOM 2120 N N . TYR A 1 264 ? -13.822 -12.143 4.392 1.00 66.75 264 TYR A N 1
ATOM 2121 C CA . TYR A 1 264 ? -14.647 -12.593 5.508 1.00 66.75 264 TYR A CA 1
ATOM 2122 C C . TYR A 1 264 ? -13.778 -12.983 6.702 1.00 66.75 264 TYR A C 1
ATOM 2124 O O . TYR A 1 264 ? -12.669 -13.495 6.513 1.00 66.75 264 TYR A O 1
ATOM 2132 N N . SER A 1 265 ? -14.313 -12.797 7.910 1.00 65.81 265 SER A N 1
ATOM 2133 C CA . SER A 1 265 ? -13.762 -13.380 9.137 1.00 65.81 265 SER A CA 1
ATOM 2134 C C . SER A 1 265 ? -13.577 -14.897 8.986 1.00 65.81 265 SER A C 1
ATOM 2136 O O . SER A 1 265 ? -14.315 -15.558 8.255 1.00 65.81 265 SER A O 1
ATOM 2138 N N . GLU A 1 266 ? -12.579 -15.448 9.677 1.00 62.66 266 GLU A N 1
ATOM 2139 C CA . GLU A 1 266 ? -12.352 -16.899 9.776 1.00 62.66 266 GLU A CA 1
ATOM 2140 C C . GLU A 1 266 ? -13.365 -17.607 10.668 1.00 62.66 266 GLU A C 1
ATOM 2142 O O . GLU A 1 266 ? -13.314 -18.829 10.779 1.00 62.66 266 GLU A O 1
ATOM 2147 N N . ASP A 1 267 ? -14.268 -16.855 11.290 1.00 63.56 267 ASP A N 1
ATOM 2148 C CA . ASP A 1 267 ? -15.171 -17.359 12.302 1.00 63.56 267 ASP A CA 1
ATOM 2149 C C . ASP A 1 267 ? -16.616 -16.946 12.058 1.00 63.56 267 ASP A C 1
ATOM 2151 O O . ASP A 1 267 ? -16.906 -15.885 11.500 1.00 63.56 267 ASP A O 1
ATOM 2155 N N . TYR A 1 268 ? -17.517 -17.809 12.503 1.00 67.12 268 TYR A N 1
ATOM 2156 C CA . TYR A 1 268 ? -18.950 -17.627 12.392 1.00 67.12 268 TYR A CA 1
ATOM 2157 C C . TYR A 1 268 ? -19.512 -17.307 13.771 1.00 67.12 268 TYR A C 1
ATOM 2159 O O . TYR A 1 268 ? -19.430 -18.128 14.680 1.00 67.12 268 TYR A O 1
ATOM 2167 N N . THR A 1 269 ? -20.098 -16.124 13.920 1.00 71.94 269 THR A N 1
ATOM 2168 C CA . THR A 1 269 ? -20.805 -15.738 15.142 1.00 71.94 269 THR A CA 1
ATOM 2169 C C . THR A 1 269 ? -22.299 -15.749 14.859 1.00 71.94 269 THR A C 1
ATOM 2171 O O . THR A 1 269 ? -22.783 -14.962 14.044 1.00 71.94 269 THR A O 1
ATOM 2174 N N . GLN A 1 270 ? -23.019 -16.648 15.524 1.00 64.38 270 GLN A N 1
ATOM 2175 C CA . GLN A 1 270 ? -24.473 -16.688 15.513 1.00 64.38 270 GLN A CA 1
ATOM 2176 C C . GLN A 1 270 ? -25.006 -15.631 16.480 1.00 64.38 270 GLN A C 1
ATOM 2178 O O . GLN A 1 270 ? -24.553 -15.530 17.624 1.00 64.38 270 GLN A O 1
ATOM 2183 N N . TYR A 1 271 ? -25.989 -14.862 16.025 1.00 70.69 271 TYR A N 1
ATOM 2184 C CA . TYR A 1 271 ? -26.737 -13.926 16.856 1.00 70.69 271 TYR A CA 1
ATOM 2185 C C . TYR A 1 271 ? -28.168 -14.433 17.018 1.00 70.69 271 TYR A C 1
ATOM 2187 O O . TYR A 1 271 ? -28.734 -15.003 16.083 1.00 70.69 271 TYR A O 1
ATOM 2195 N N . TYR A 1 272 ? -28.763 -14.183 18.178 1.00 70.81 272 TYR A N 1
ATOM 2196 C CA . TYR A 1 272 ? -30.169 -14.460 18.441 1.00 70.81 272 TYR A CA 1
ATOM 2197 C C . TYR A 1 272 ? -30.894 -13.176 18.835 1.00 70.81 272 TYR A C 1
ATOM 2199 O O . TYR A 1 272 ? -30.308 -12.248 19.398 1.00 70.81 272 TYR A O 1
ATOM 2207 N N . LEU A 1 273 ? -32.186 -13.129 18.528 1.00 70.88 273 LEU A N 1
ATOM 2208 C CA . LEU A 1 273 ? -33.086 -12.084 18.988 1.00 70.88 273 LEU A CA 1
ATOM 2209 C C . LEU A 1 273 ? -33.891 -12.637 20.163 1.00 70.88 273 LEU A C 1
ATOM 2211 O O . LEU A 1 273 ? -34.656 -13.587 19.983 1.00 70.88 273 LEU A O 1
ATOM 2215 N N . ASP A 1 274 ? -33.735 -12.061 21.357 1.00 71.75 274 ASP A N 1
ATOM 2216 C CA . ASP A 1 274 ? -34.548 -12.468 22.507 1.00 71.75 274 ASP A CA 1
ATOM 2217 C C . ASP A 1 274 ? -35.976 -11.927 22.361 1.00 71.75 274 ASP A C 1
ATOM 2219 O O . ASP A 1 274 ? -36.297 -10.802 22.747 1.00 71.75 274 ASP A O 1
ATOM 2223 N N . VAL A 1 275 ? -36.851 -12.759 21.799 1.00 71.50 275 VAL A N 1
ATOM 2224 C CA . VAL A 1 275 ? -38.283 -12.472 21.629 1.00 71.50 275 VAL A CA 1
ATOM 2225 C C . VAL A 1 275 ? -39.094 -12.650 22.919 1.00 71.50 275 VAL A C 1
ATOM 2227 O O . VAL A 1 275 ? -40.286 -12.352 22.944 1.00 71.50 275 VAL A O 1
ATOM 2230 N N . THR A 1 276 ? -38.473 -13.139 23.998 1.00 68.81 276 THR A N 1
ATOM 2231 C CA . THR A 1 276 ? -39.127 -13.394 25.292 1.00 68.81 276 THR A CA 1
ATOM 2232 C C . THR A 1 276 ? -38.809 -12.340 26.354 1.00 68.81 276 THR A C 1
ATOM 2234 O O . THR A 1 276 ? -39.381 -12.380 27.450 1.00 68.81 276 THR A O 1
ATOM 2237 N N . GLY A 1 277 ? -37.932 -11.384 26.030 1.00 59.25 277 GLY A N 1
ATOM 2238 C CA . GLY A 1 277 ? -37.412 -10.360 26.927 1.00 59.25 277 GLY A CA 1
ATOM 2239 C C . GLY A 1 277 ? -38.501 -9.580 27.672 1.00 59.25 277 GLY A C 1
ATOM 2240 O O . GLY A 1 277 ? -39.076 -8.618 27.173 1.00 59.25 277 GLY A O 1
ATOM 2241 N N . LYS A 1 278 ? -38.735 -9.940 28.941 1.00 54.59 278 LYS A N 1
ATOM 2242 C CA . LYS A 1 278 ? -39.656 -9.256 29.876 1.00 54.59 278 LYS A CA 1
ATOM 2243 C C . LYS A 1 278 ? -39.128 -7.909 30.404 1.00 54.59 278 LYS A C 1
ATOM 2245 O O . LYS A 1 278 ? -39.590 -7.428 31.439 1.00 54.59 278 LYS A O 1
ATOM 2250 N N . ARG A 1 279 ? -38.150 -7.288 29.741 1.00 54.50 279 ARG A N 1
ATOM 2251 C CA . ARG A 1 279 ? -37.608 -5.973 30.113 1.00 54.50 279 ARG A CA 1
ATOM 2252 C C . ARG A 1 279 ? -37.999 -4.942 29.061 1.00 54.50 279 ARG A C 1
ATOM 2254 O O . ARG A 1 279 ? -37.365 -4.828 28.027 1.00 54.50 279 ARG A O 1
ATOM 2261 N N . GLY A 1 280 ? -39.053 -4.183 29.346 1.00 56.72 280 GLY A N 1
ATOM 2262 C CA . GLY A 1 280 ? -39.313 -2.899 28.685 1.00 56.72 280 GLY A CA 1
ATOM 2263 C C . GLY A 1 280 ? -39.878 -2.928 27.261 1.00 56.72 280 GLY A C 1
ATOM 2264 O O . GLY A 1 280 ? -40.220 -1.861 26.768 1.00 56.72 280 GLY A O 1
ATOM 2265 N N . GLY A 1 281 ? -40.041 -4.094 26.625 1.00 60.31 281 GLY A N 1
ATOM 2266 C CA . GLY A 1 281 ? -40.621 -4.196 25.278 1.00 60.31 281 GLY A CA 1
ATOM 2267 C C . GLY A 1 281 ? -39.651 -3.879 24.132 1.00 60.31 281 GLY A C 1
ATOM 2268 O O . GLY A 1 281 ? -40.091 -3.805 22.988 1.00 60.31 281 GLY A O 1
ATOM 2269 N N . GLU A 1 282 ? -38.355 -3.719 24.413 1.00 58.34 282 GLU A N 1
ATOM 2270 C CA . GLU A 1 282 ? -37.317 -3.601 23.386 1.00 58.34 282 GLU A CA 1
ATOM 2271 C C . GLU A 1 282 ? -36.747 -4.978 23.028 1.00 58.34 282 GLU A C 1
ATOM 2273 O O . GLU A 1 282 ? -36.399 -5.783 23.892 1.00 58.34 282 GLU A O 1
ATOM 2278 N N . LEU A 1 283 ? -36.670 -5.248 21.724 1.00 66.12 283 LEU A N 1
ATOM 2279 C CA . LEU A 1 283 ? -36.054 -6.449 21.173 1.00 66.12 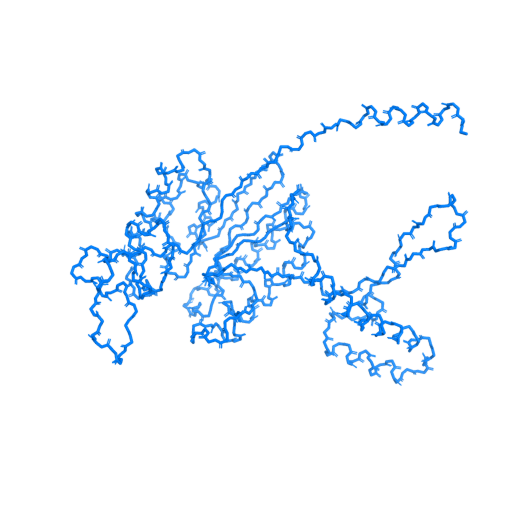283 LEU A CA 1
ATOM 2280 C C . LEU A 1 283 ? -34.529 -6.290 21.214 1.00 66.12 283 LEU A C 1
ATOM 2282 O O . LEU A 1 283 ? -33.982 -5.377 20.593 1.00 66.12 283 LEU A O 1
ATOM 2286 N N . HIS A 1 284 ? -33.843 -7.185 21.924 1.00 65.38 284 HIS A N 1
ATOM 2287 C CA . HIS A 1 284 ? -32.388 -7.158 22.055 1.00 65.38 284 HIS A CA 1
ATOM 2288 C C . HIS A 1 284 ? -31.739 -8.285 21.253 1.00 65.38 284 HIS A C 1
ATOM 2290 O O . HIS A 1 284 ? -32.049 -9.463 21.439 1.00 65.38 284 HIS A O 1
ATOM 2296 N N . TRP A 1 285 ? -30.804 -7.905 20.384 1.00 72.69 285 TRP A N 1
ATOM 2297 C CA . TRP A 1 285 ? -29.896 -8.838 19.728 1.00 72.69 285 TRP A CA 1
ATOM 2298 C C . TRP A 1 285 ? -28.770 -9.222 20.688 1.00 72.69 285 TRP A C 1
ATOM 2300 O O . TRP A 1 285 ? -28.107 -8.354 21.258 1.00 72.69 285 TRP A O 1
ATOM 2310 N N . GLY A 1 286 ? -28.550 -10.521 20.854 1.00 73.44 286 GLY A N 1
ATOM 2311 C CA . GLY A 1 286 ? -27.457 -11.094 21.630 1.00 73.44 286 GLY A CA 1
ATOM 2312 C C . GLY A 1 286 ? -26.591 -12.003 20.768 1.00 73.44 286 GLY A C 1
ATOM 2313 O O . GLY A 1 286 ? -27.044 -12.544 19.762 1.00 73.44 286 GLY A O 1
ATOM 2314 N N . VAL A 1 287 ? -25.330 -12.181 21.159 1.00 75.50 287 VAL A N 1
ATOM 2315 C CA . VAL A 1 287 ? -24.492 -13.247 20.595 1.00 75.50 287 VAL A CA 1
ATOM 2316 C C . VAL A 1 287 ? -24.960 -14.570 21.193 1.00 75.50 287 VAL A C 1
ATOM 2318 O O . VAL A 1 287 ? -25.026 -14.696 22.414 1.00 75.50 287 VAL A O 1
ATOM 2321 N N . GLU A 1 288 ? -25.294 -15.534 20.341 1.00 70.31 288 GLU A N 1
ATOM 2322 C CA . GLU A 1 288 ? -25.672 -16.885 20.755 1.00 70.31 288 GLU A CA 1
ATOM 2323 C C . GLU A 1 288 ? -24.418 -17.728 20.974 1.00 70.31 288 GLU A C 1
ATOM 2325 O O . GLU A 1 288 ? -24.164 -18.207 22.078 1.00 70.31 288 GLU A O 1
ATOM 2330 N N . TYR A 1 289 ? -23.582 -17.837 19.942 1.00 65.56 289 TYR A N 1
ATOM 2331 C CA . TYR A 1 289 ? -22.288 -18.493 20.041 1.00 65.56 289 TYR A CA 1
ATOM 2332 C C . TYR A 1 289 ? -21.344 -18.052 18.920 1.00 65.56 289 TYR A C 1
ATOM 2334 O O . TYR A 1 289 ? -21.747 -17.525 17.884 1.00 65.56 289 TYR A O 1
ATOM 2342 N N . ASN A 1 290 ? -20.060 -18.315 19.129 1.00 75.94 290 ASN A N 1
ATOM 2343 C CA . ASN A 1 290 ? -19.012 -18.207 18.127 1.00 75.94 290 ASN A CA 1
ATOM 2344 C C . ASN A 1 290 ? -18.508 -19.623 17.789 1.00 75.94 290 ASN A C 1
ATOM 2346 O O . ASN A 1 290 ? -18.255 -20.415 18.695 1.00 75.94 290 ASN A O 1
ATOM 2350 N N . LEU A 1 291 ? -18.433 -19.976 16.505 1.00 73.38 291 LEU A N 1
ATOM 2351 C CA . LEU A 1 291 ? -18.296 -21.356 16.034 1.00 73.38 291 LEU A CA 1
ATOM 2352 C C . LEU A 1 291 ? -16.956 -21.974 16.435 1.00 73.38 291 LEU A C 1
ATOM 2354 O O . LEU A 1 291 ? -16.934 -23.115 16.904 1.00 73.38 291 LEU A O 1
ATOM 2358 N N . THR A 1 292 ? -15.847 -21.246 16.271 1.00 78.94 292 THR A N 1
ATOM 2359 C CA . THR A 1 292 ? -14.537 -21.772 16.679 1.00 78.94 292 THR A CA 1
ATOM 2360 C C . THR A 1 292 ? -14.457 -21.951 18.188 1.00 78.94 292 THR A C 1
ATOM 2362 O O . THR A 1 292 ? -13.997 -22.997 18.648 1.00 78.94 292 THR A O 1
ATOM 2365 N N . GLN A 1 293 ? -14.981 -20.998 18.960 1.00 77.44 293 GLN A N 1
ATOM 2366 C CA . GLN A 1 293 ? -14.981 -21.055 20.416 1.00 77.44 293 GLN A CA 1
ATOM 2367 C C . GLN A 1 293 ? -15.880 -22.179 20.950 1.00 77.44 293 GLN A C 1
ATOM 2369 O O . GLN A 1 293 ? -15.460 -22.939 21.820 1.00 77.44 293 GLN A O 1
ATOM 2374 N N . TYR A 1 294 ? -17.097 -22.304 20.419 1.00 77.38 294 TYR A N 1
ATOM 2375 C CA . TYR A 1 294 ? -18.101 -23.264 20.878 1.00 77.38 294 TYR A CA 1
ATOM 2376 C C . TYR A 1 294 ? -17.711 -24.707 20.535 1.00 77.38 294 TYR A C 1
ATOM 2378 O O . TYR A 1 294 ? -17.776 -25.595 21.384 1.00 77.38 294 TYR A O 1
ATOM 2386 N N . TYR A 1 295 ? -17.237 -24.944 19.307 1.00 75.62 295 TYR A N 1
ATOM 2387 C CA . TYR A 1 295 ? -16.851 -26.282 18.848 1.00 75.62 295 TYR A CA 1
ATOM 2388 C C . TYR A 1 295 ? -15.359 -26.605 19.041 1.00 75.62 295 TYR A C 1
ATOM 2390 O O . TYR A 1 295 ? -14.924 -27.720 18.730 1.00 75.62 295 TYR A O 1
ATOM 2398 N N . GLY A 1 296 ? -14.571 -25.665 19.574 1.00 79.38 296 GLY A N 1
ATOM 2399 C CA . GLY A 1 296 ? -13.132 -25.819 19.803 1.00 79.38 296 GLY A CA 1
ATOM 2400 C C . GLY A 1 296 ? -12.332 -25.989 18.509 1.00 79.38 296 GLY A C 1
ATOM 2401 O O . GLY A 1 296 ? -11.405 -26.801 18.458 1.00 79.38 296 GLY A O 1
ATOM 2402 N N . LEU A 1 297 ? -12.720 -25.285 17.443 1.00 75.69 297 LEU A N 1
ATOM 2403 C CA . LEU A 1 297 ? -12.015 -25.312 16.162 1.00 75.69 297 LEU A CA 1
ATOM 2404 C C . LEU A 1 297 ? -10.877 -24.290 16.169 1.00 75.69 297 LEU A C 1
ATOM 2406 O O . LEU A 1 297 ? -10.984 -23.229 16.765 1.00 75.69 297 LEU A O 1
ATOM 2410 N N . ARG A 1 298 ? -9.783 -24.592 15.467 1.00 71.69 298 ARG A N 1
ATOM 2411 C CA . ARG A 1 298 ? -8.695 -23.624 15.260 1.00 71.69 298 ARG A CA 1
ATOM 2412 C C . ARG A 1 298 ? -9.038 -22.582 14.188 1.00 71.69 298 ARG A C 1
ATOM 2414 O O . ARG A 1 298 ? -8.537 -21.469 14.243 1.00 71.69 298 ARG A O 1
ATOM 2421 N N . GLU A 1 299 ? -9.850 -22.979 13.212 1.00 67.38 299 GLU A N 1
ATOM 2422 C CA . GLU A 1 299 ? -10.280 -22.191 12.053 1.00 67.38 299 GLU A CA 1
ATOM 2423 C C . GLU A 1 299 ? -11.537 -22.832 11.443 1.00 67.38 299 GLU A C 1
ATOM 2425 O O . GLU A 1 299 ? -11.766 -24.038 11.618 1.00 67.38 299 GLU A O 1
ATOM 2430 N N . VAL A 1 300 ? -12.340 -22.065 10.702 1.00 69.88 300 VAL A N 1
ATOM 2431 C CA . VAL A 1 300 ? -13.514 -22.576 9.977 1.00 69.88 300 VAL A CA 1
ATOM 2432 C C . VAL A 1 300 ? -13.132 -22.890 8.527 1.00 69.88 300 VAL A C 1
ATOM 2434 O O . VAL A 1 300 ? -13.187 -22.041 7.642 1.00 69.88 300 VAL A O 1
ATOM 2437 N N . THR A 1 301 ? -12.744 -24.140 8.270 1.00 67.69 301 THR A N 1
ATOM 2438 C CA . THR A 1 301 ? -12.378 -24.660 6.945 1.00 67.69 301 THR A CA 1
ATOM 2439 C C . THR A 1 301 ? -13.203 -25.899 6.612 1.00 67.69 301 THR A C 1
ATOM 2441 O O . THR A 1 301 ? -13.791 -26.530 7.487 1.00 67.69 301 THR A O 1
ATOM 2444 N N . ALA A 1 302 ? -13.241 -26.298 5.337 1.00 61.81 302 ALA A N 1
ATOM 2445 C CA . ALA A 1 302 ? -13.935 -27.526 4.939 1.00 61.81 302 ALA A CA 1
ATOM 2446 C C . ALA A 1 302 ? -13.408 -28.762 5.697 1.00 61.81 302 ALA A C 1
ATOM 2448 O O . ALA A 1 302 ? -14.191 -29.621 6.093 1.00 61.81 302 ALA A O 1
ATOM 2449 N N . ALA A 1 303 ? -12.097 -28.820 5.955 1.00 65.88 303 ALA A N 1
ATOM 2450 C CA . ALA A 1 303 ? -11.469 -29.910 6.695 1.00 65.88 303 ALA A CA 1
ATOM 2451 C C . ALA A 1 303 ? -11.821 -29.889 8.192 1.00 65.88 303 ALA A C 1
ATOM 2453 O O . ALA A 1 303 ? -12.129 -30.940 8.757 1.00 65.88 303 ALA A O 1
ATOM 2454 N N . SER A 1 304 ? -11.811 -28.715 8.840 1.00 71.62 304 SER A N 1
ATOM 2455 C CA . SER A 1 304 ? -12.183 -28.615 10.257 1.00 71.62 304 SER A CA 1
ATOM 2456 C C . SER A 1 304 ? -13.673 -28.893 10.476 1.00 71.62 304 SER A C 1
ATOM 2458 O O . SER A 1 304 ? -14.028 -29.573 11.438 1.00 71.62 304 SER A O 1
ATOM 2460 N N . LEU A 1 305 ? -14.533 -28.471 9.543 1.00 69.88 305 LEU A N 1
ATOM 2461 C CA . LEU A 1 305 ? -15.966 -28.765 9.558 1.00 69.88 305 LEU A CA 1
ATOM 2462 C C . LEU A 1 305 ? -16.277 -30.243 9.272 1.00 69.88 305 LEU A C 1
ATOM 2464 O O . LEU A 1 305 ? -17.160 -30.802 9.918 1.00 69.88 305 LEU A O 1
ATOM 2468 N N . ASP A 1 306 ? -15.551 -30.906 8.366 1.00 69.31 306 ASP A N 1
ATOM 2469 C CA . ASP A 1 306 ? -15.672 -32.359 8.148 1.00 69.31 306 ASP A CA 1
ATOM 2470 C C . ASP A 1 306 ? -15.216 -33.155 9.385 1.00 69.31 306 ASP A C 1
ATOM 2472 O O . ASP A 1 306 ? -15.888 -34.093 9.823 1.00 69.31 306 ASP A O 1
ATOM 2476 N N . GLY A 1 307 ? -14.108 -32.742 10.010 1.00 76.94 307 GLY A N 1
ATOM 2477 C CA . GLY A 1 307 ? -13.648 -33.300 11.282 1.00 76.94 307 GLY A CA 1
ATOM 2478 C C . GLY A 1 307 ? -14.676 -33.125 12.403 1.00 76.94 307 GLY A C 1
ATOM 2479 O O . GLY A 1 307 ? -14.967 -34.080 13.129 1.00 76.94 307 GLY A O 1
ATOM 2480 N N . LEU A 1 308 ? -15.280 -31.937 12.503 1.00 77.00 308 LEU A N 1
ATOM 2481 C CA . LEU A 1 308 ? -16.370 -31.657 13.434 1.00 77.00 308 LEU A CA 1
ATOM 2482 C C . LEU A 1 308 ? -17.586 -32.550 13.1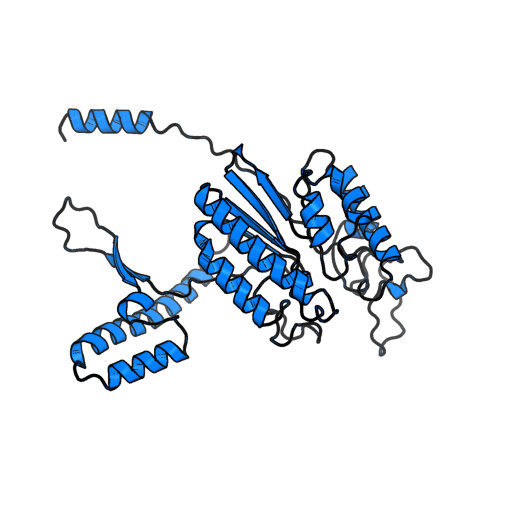60 1.00 77.00 308 LEU A C 1
ATOM 2484 O O . LEU A 1 308 ? -18.083 -33.195 14.080 1.00 77.00 308 LEU A O 1
ATOM 2488 N N . ALA A 1 309 ? -18.019 -32.667 11.904 1.00 65.56 309 ALA A N 1
ATOM 2489 C CA . ALA A 1 309 ? -19.143 -33.518 11.517 1.00 65.56 309 ALA A CA 1
ATOM 2490 C C . ALA A 1 309 ? -18.897 -34.994 11.881 1.00 65.56 309 A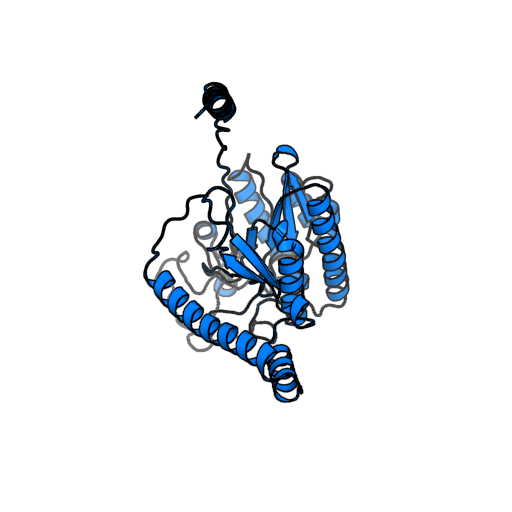LA A C 1
ATOM 2492 O O . ALA A 1 309 ? -19.784 -35.672 12.407 1.00 65.56 309 ALA A O 1
ATOM 2493 N N . LYS A 1 310 ? -17.671 -35.496 11.680 1.00 74.38 310 LYS A N 1
ATOM 2494 C CA . LYS A 1 310 ? -17.260 -36.844 12.110 1.00 74.38 310 LYS A CA 1
ATOM 2495 C C . LYS A 1 310 ? -17.284 -36.996 13.632 1.00 74.38 310 LYS A C 1
ATOM 2497 O O . LYS A 1 310 ? -17.739 -38.030 14.121 1.00 74.38 310 LYS A O 1
ATOM 2502 N N . LYS A 1 311 ? -16.831 -35.981 14.378 1.00 75.81 311 LYS A N 1
ATOM 2503 C CA . LYS A 1 311 ? -16.862 -35.957 15.850 1.00 75.81 311 LYS A CA 1
ATOM 2504 C C . LYS A 1 311 ? -18.298 -35.977 16.381 1.00 75.81 311 LYS A C 1
ATOM 2506 O O . LYS A 1 311 ? -18.587 -36.768 17.272 1.00 75.81 311 LYS A O 1
ATOM 2511 N N . ILE A 1 312 ? -19.197 -35.185 15.793 1.00 67.19 312 ILE A N 1
ATOM 2512 C CA . ILE A 1 312 ? -20.6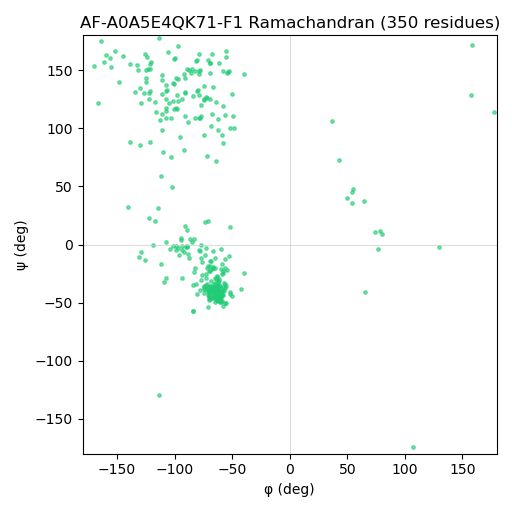29 -35.156 16.134 1.00 67.19 312 ILE A CA 1
ATOM 2513 C C . ILE A 1 312 ? -21.274 -36.520 15.848 1.00 67.19 312 ILE A C 1
ATOM 2515 O O . ILE A 1 312 ? -21.970 -37.066 16.699 1.00 67.19 312 ILE A O 1
ATOM 2519 N N . ARG A 1 313 ? -20.978 -37.133 14.693 1.00 63.81 313 ARG A N 1
ATOM 2520 C CA . ARG A 1 313 ? -21.523 -38.447 14.300 1.00 63.81 313 ARG A CA 1
ATOM 2521 C C . ARG A 1 313 ? -21.139 -39.589 15.252 1.00 63.81 313 ARG A C 1
ATOM 2523 O O . ARG A 1 313 ? -21.906 -40.548 15.397 1.00 63.81 313 ARG A O 1
ATOM 2530 N N . ASN A 1 314 ? -19.958 -39.485 15.860 1.00 69.00 314 ASN A N 1
ATOM 2531 C CA . ASN A 1 314 ? -19.358 -40.507 16.717 1.00 69.00 314 ASN A CA 1
ATOM 2532 C C . ASN A 1 314 ? -19.509 -40.216 18.223 1.00 69.00 314 ASN A C 1
ATOM 2534 O O . ASN A 1 314 ? -19.038 -41.012 19.033 1.00 69.00 314 ASN A O 1
ATOM 2538 N N . SER A 1 315 ? -20.122 -39.093 18.611 1.00 64.88 315 SER A N 1
ATOM 2539 C CA . SER A 1 315 ? -20.383 -38.768 20.017 1.00 64.88 315 SER A CA 1
ATOM 2540 C C . SER A 1 315 ? -21.603 -39.551 20.531 1.00 64.88 315 SER A C 1
ATOM 2542 O O . SER A 1 315 ? -22.544 -39.810 19.780 1.00 64.88 315 SER A O 1
ATOM 2544 N N . ASN A 1 316 ? -21.597 -39.932 21.814 1.00 57.91 316 ASN A N 1
ATOM 2545 C CA . ASN A 1 316 ? -22.740 -40.583 22.472 1.00 57.91 316 ASN A CA 1
ATOM 2546 C C . ASN A 1 316 ? -23.895 -39.604 22.767 1.00 57.91 316 ASN A C 1
ATOM 2548 O O . ASN A 1 316 ? -24.984 -40.042 23.124 1.00 57.91 316 ASN A O 1
ATOM 2552 N N . ASP A 1 317 ? -23.672 -38.300 22.580 1.00 56.28 317 ASP A N 1
ATOM 2553 C CA . ASP A 1 317 ? -24.609 -37.209 22.872 1.00 56.28 317 ASP A CA 1
ATOM 2554 C C . ASP A 1 317 ? -25.274 -36.709 21.575 1.00 56.28 317 ASP A C 1
ATOM 2556 O O . ASP A 1 317 ? -25.262 -35.530 21.210 1.00 56.28 317 ASP A O 1
ATOM 2560 N N . ARG A 1 318 ? -25.784 -37.677 20.802 1.00 53.09 318 ARG A N 1
ATOM 2561 C CA . ARG A 1 318 ? -26.256 -37.504 19.419 1.00 53.09 318 ARG A CA 1
ATOM 2562 C C . ARG A 1 318 ? -27.375 -36.485 19.259 1.00 53.09 318 ARG A C 1
ATOM 2564 O O . ARG A 1 318 ? -27.536 -35.980 18.161 1.00 53.09 318 ARG A O 1
ATOM 2571 N N . THR A 1 319 ? -28.174 -36.217 20.284 1.00 50.91 319 THR A N 1
ATOM 2572 C CA . THR A 1 319 ? -29.458 -35.522 20.106 1.00 50.91 319 THR A CA 1
ATOM 2573 C C . THR A 1 319 ? -29.357 -34.008 20.296 1.00 50.91 319 THR A C 1
ATOM 2575 O O . THR A 1 319 ? -30.116 -33.284 19.664 1.00 50.91 319 THR A O 1
ATOM 2578 N N . MET A 1 320 ? -28.423 -33.510 21.116 1.00 51.44 320 MET A N 1
ATOM 2579 C CA . MET A 1 320 ? -28.243 -32.064 21.331 1.00 51.44 320 MET A CA 1
ATOM 2580 C C . MET A 1 320 ? -27.361 -31.457 20.233 1.00 51.44 320 MET A C 1
ATOM 2582 O O . MET A 1 320 ? -27.821 -30.649 19.437 1.00 51.44 320 MET A O 1
ATOM 2586 N N . LEU A 1 321 ? -26.139 -31.978 20.077 1.00 52.62 321 LEU A N 1
ATOM 2587 C CA . LEU A 1 321 ? -25.155 -31.466 19.114 1.00 52.62 321 LEU A CA 1
ATOM 2588 C C . LEU A 1 321 ? -25.584 -31.604 17.644 1.00 52.62 321 LEU A C 1
ATOM 2590 O O . LEU A 1 321 ? -25.155 -30.824 16.802 1.00 52.62 321 LEU A O 1
ATOM 2594 N N . TYR A 1 322 ? -26.393 -32.612 17.307 1.00 50.50 322 TYR A N 1
ATOM 2595 C CA . TYR A 1 322 ? -26.865 -32.827 15.935 1.00 50.50 322 TYR A CA 1
ATOM 2596 C C . TYR A 1 322 ? -28.054 -31.932 15.572 1.00 50.50 322 TYR A C 1
ATOM 2598 O O . TYR A 1 322 ? -28.148 -31.504 14.425 1.00 50.50 322 TYR A O 1
ATOM 2606 N N . ASN A 1 323 ? -28.944 -31.636 16.527 1.00 52.19 323 ASN A N 1
ATOM 2607 C CA . ASN A 1 323 ? -30.070 -30.732 16.294 1.00 52.19 323 ASN A CA 1
ATOM 2608 C C . ASN A 1 323 ? -29.592 -29.281 16.148 1.00 52.19 323 ASN A C 1
ATOM 2610 O O . ASN A 1 323 ? -30.036 -28.608 15.219 1.00 52.19 323 ASN A O 1
ATOM 2614 N N . ASP A 1 324 ? -28.622 -28.860 16.965 1.00 53.59 324 ASP A N 1
ATOM 2615 C CA . ASP A 1 324 ? -27.978 -27.545 16.843 1.00 53.59 324 ASP A CA 1
ATOM 2616 C C . ASP A 1 324 ? -27.244 -27.434 15.487 1.00 53.59 324 ASP A C 1
ATOM 2618 O O . ASP A 1 324 ? -27.502 -26.534 14.690 1.00 53.59 324 ASP A O 1
ATOM 2622 N N . PHE A 1 325 ? -26.453 -28.452 15.120 1.00 52.81 325 PHE A N 1
ATOM 2623 C CA . PHE A 1 325 ? -25.726 -28.491 13.842 1.00 52.81 325 PHE A CA 1
ATOM 2624 C C . PHE A 1 325 ? -26.628 -28.548 12.588 1.00 52.81 325 PHE A C 1
ATOM 2626 O O . PHE A 1 325 ? -26.265 -28.023 11.531 1.00 52.81 325 PHE A O 1
ATOM 2633 N N . LEU A 1 326 ? -27.798 -29.198 12.655 1.00 51.19 326 LEU A N 1
ATOM 2634 C CA . LEU A 1 326 ? -28.748 -29.248 11.536 1.00 51.19 326 LEU A CA 1
ATOM 2635 C C . LEU A 1 326 ? -29.496 -27.924 11.337 1.00 51.19 326 LEU A C 1
ATOM 2637 O O . LEU A 1 326 ? -29.732 -27.550 10.183 1.00 51.19 326 LEU A O 1
ATOM 2641 N N . GLN A 1 327 ? -29.829 -27.200 12.413 1.00 52.53 327 GLN A N 1
ATOM 2642 C CA . GLN A 1 327 ? -30.336 -25.828 12.294 1.00 52.53 327 GLN A CA 1
ATOM 2643 C C . GLN A 1 327 ? -29.289 -24.915 11.634 1.00 52.53 327 GLN A C 1
ATOM 2645 O O . GLN A 1 327 ? -29.625 -24.164 10.714 1.00 52.53 327 GLN A O 1
ATOM 2650 N N . ASP A 1 328 ? -28.010 -25.080 11.984 1.00 53.59 328 ASP A N 1
ATOM 2651 C CA . ASP A 1 328 ? -26.900 -24.301 11.422 1.00 53.59 328 ASP A CA 1
ATOM 2652 C C . ASP A 1 328 ? -26.688 -24.529 9.908 1.00 53.59 328 ASP A C 1
ATOM 2654 O O . ASP A 1 328 ? -26.373 -23.600 9.158 1.00 53.59 328 ASP A O 1
ATOM 2658 N N . ILE A 1 329 ? -26.849 -25.764 9.409 1.00 47.22 329 ILE A N 1
ATOM 2659 C CA . ILE A 1 329 ? -26.707 -26.075 7.971 1.00 47.22 329 ILE A CA 1
ATOM 2660 C C . ILE A 1 329 ? -27.905 -25.575 7.154 1.00 47.22 329 ILE A C 1
ATOM 2662 O O . ILE A 1 329 ? -27.721 -25.082 6.037 1.00 47.22 329 ILE A O 1
ATOM 2666 N N . LEU A 1 330 ? -29.123 -25.676 7.687 1.00 39.44 330 LEU A N 1
ATOM 2667 C CA . LEU A 1 330 ? -30.316 -25.162 7.009 1.00 39.44 330 LEU A CA 1
ATOM 2668 C C . LEU A 1 330 ? -30.274 -23.631 6.898 1.00 39.44 330 LEU A C 1
ATOM 2670 O O . LEU A 1 330 ? -30.602 -23.093 5.837 1.00 39.44 330 LEU A O 1
ATOM 2674 N N . PHE A 1 331 ? -29.759 -22.938 7.920 1.00 40.41 331 PHE A N 1
ATOM 2675 C CA . PHE A 1 331 ? -29.513 -21.495 7.860 1.00 40.41 331 PHE A CA 1
ATOM 2676 C C . PHE A 1 331 ? -28.450 -21.136 6.809 1.00 40.41 331 PHE A C 1
ATOM 2678 O O . PHE A 1 331 ? -28.641 -20.193 6.045 1.00 40.41 331 PHE A O 1
ATOM 2685 N N . LYS A 1 332 ? -27.384 -21.938 6.651 1.00 43.38 332 LYS A N 1
ATOM 2686 C CA . LYS A 1 332 ? -26.387 -21.756 5.571 1.00 43.38 332 LYS A CA 1
ATOM 2687 C C . LYS A 1 332 ? -26.989 -21.840 4.167 1.00 43.38 332 LYS A C 1
ATOM 2689 O O . LYS A 1 332 ? -26.551 -21.092 3.293 1.00 43.38 332 LYS A O 1
ATOM 2694 N N . LEU A 1 333 ? -27.964 -22.724 3.929 1.00 33.69 333 LEU A N 1
ATOM 2695 C CA . LEU A 1 333 ? -28.661 -22.793 2.637 1.00 33.69 333 LEU A CA 1
ATOM 2696 C C . LEU A 1 333 ? -29.563 -21.569 2.432 1.00 33.69 333 LEU A C 1
ATOM 2698 O O . LEU A 1 333 ? -29.575 -20.996 1.345 1.00 33.69 333 LEU A O 1
ATOM 2702 N N . TYR A 1 334 ? -30.268 -21.146 3.483 1.00 29.84 334 TYR A N 1
ATOM 2703 C CA . TYR A 1 334 ? -31.192 -20.015 3.432 1.00 29.84 334 TYR A CA 1
ATOM 2704 C C . TYR A 1 334 ? -30.465 -18.673 3.252 1.00 29.84 334 TYR A C 1
ATOM 2706 O O . TYR A 1 334 ? -30.854 -17.881 2.398 1.00 29.84 334 TYR A O 1
ATOM 2714 N N . VAL A 1 335 ? -29.353 -18.452 3.963 1.00 38.09 335 VAL A N 1
ATOM 2715 C CA . VAL A 1 335 ? -28.491 -17.268 3.807 1.00 38.09 335 VAL A CA 1
ATOM 2716 C C . VAL A 1 335 ? -27.848 -17.246 2.423 1.00 38.09 335 VAL A C 1
ATOM 2718 O O . VAL A 1 335 ? -27.914 -16.220 1.760 1.00 38.09 335 VAL A O 1
ATOM 2721 N N . ARG A 1 336 ? -27.319 -18.372 1.911 1.00 32.47 336 ARG A N 1
ATOM 2722 C CA . ARG A 1 336 ? -26.807 -18.428 0.526 1.00 32.47 336 ARG A CA 1
ATOM 2723 C C . ARG A 1 336 ? -27.868 -18.052 -0.508 1.00 32.47 336 ARG A C 1
ATOM 2725 O O . ARG A 1 336 ? -27.538 -17.371 -1.472 1.00 32.47 336 ARG A O 1
ATOM 2732 N N . ILE A 1 337 ? -29.114 -18.492 -0.322 1.00 32.28 337 ILE A N 1
ATOM 2733 C CA . ILE A 1 337 ? -30.225 -18.153 -1.220 1.00 32.28 337 ILE A CA 1
ATOM 2734 C C . ILE A 1 337 ? -30.584 -16.665 -1.087 1.00 32.28 337 ILE A C 1
ATOM 2736 O O . ILE A 1 337 ? -30.667 -15.979 -2.099 1.00 32.28 337 ILE A O 1
ATOM 2740 N N . MET A 1 338 ? -30.713 -16.133 0.131 1.00 27.98 338 MET A N 1
ATOM 2741 C CA . MET A 1 338 ? -31.038 -14.718 0.365 1.00 27.98 338 MET A CA 1
ATOM 2742 C C . MET A 1 338 ? -29.952 -13.763 -0.158 1.00 27.98 338 MET A C 1
ATOM 2744 O O . MET A 1 338 ? -30.287 -12.789 -0.823 1.00 27.98 338 MET A O 1
ATOM 2748 N N . THR A 1 339 ? -28.661 -14.063 0.030 1.00 33.84 339 THR A N 1
ATOM 2749 C CA . THR A 1 339 ? -27.559 -13.231 -0.493 1.00 33.84 339 THR A CA 1
ATOM 2750 C C . THR A 1 339 ? -27.525 -13.212 -2.026 1.00 33.84 339 THR A C 1
ATOM 2752 O O . THR A 1 339 ? -27.244 -12.176 -2.619 1.00 33.84 339 THR A O 1
ATOM 2755 N N . ILE A 1 340 ? -27.861 -14.324 -2.695 1.00 34.75 340 ILE A N 1
ATOM 2756 C CA . ILE A 1 340 ? -27.988 -14.358 -4.165 1.00 34.75 340 ILE A CA 1
ATOM 2757 C C . ILE A 1 340 ? -29.168 -13.488 -4.633 1.00 34.75 340 ILE A C 1
ATOM 2759 O O . ILE A 1 340 ? -29.060 -12.808 -5.653 1.00 34.75 340 ILE A O 1
ATOM 2763 N N . TYR A 1 341 ? -30.275 -13.474 -3.885 1.00 26.84 341 TYR A N 1
ATOM 2764 C CA . TYR A 1 341 ? -31.449 -12.660 -4.208 1.00 26.84 341 TYR A CA 1
ATOM 2765 C C . TYR A 1 341 ? -31.252 -11.157 -3.922 1.00 26.84 341 TYR A C 1
ATOM 2767 O O . TYR A 1 341 ? -31.707 -10.339 -4.719 1.00 26.84 341 TYR A O 1
ATOM 2775 N N . GLU A 1 342 ? -30.544 -10.771 -2.854 1.00 29.42 342 GLU A N 1
ATOM 2776 C CA . GLU A 1 342 ? -30.278 -9.356 -2.527 1.00 29.42 342 GLU A CA 1
ATOM 2777 C C . GLU A 1 342 ? -29.252 -8.691 -3.460 1.00 29.42 342 GLU A C 1
ATOM 2779 O O . GLU A 1 342 ? -29.421 -7.521 -3.823 1.00 29.42 342 GLU A O 1
ATOM 2784 N N . ILE A 1 343 ? -28.234 -9.432 -3.923 1.00 35.97 343 ILE A N 1
ATOM 2785 C CA . ILE A 1 343 ? -27.231 -8.925 -4.883 1.00 35.97 343 ILE A CA 1
ATOM 2786 C C . ILE A 1 343 ? -27.873 -8.590 -6.241 1.00 35.97 343 ILE A C 1
ATOM 2788 O O . ILE A 1 343 ? -27.426 -7.675 -6.928 1.00 35.97 343 ILE A O 1
ATOM 2792 N N . LEU A 1 344 ? -28.956 -9.275 -6.621 1.00 32.28 344 LEU A N 1
ATOM 2793 C CA . LEU A 1 344 ? -29.691 -8.972 -7.854 1.00 32.28 344 LEU A CA 1
ATOM 2794 C C . LEU A 1 344 ? -30.573 -7.714 -7.749 1.00 32.28 344 LEU A C 1
ATOM 2796 O O . LEU A 1 344 ? -30.992 -7.199 -8.784 1.00 32.28 344 LEU A O 1
ATOM 2800 N N . TYR A 1 345 ? -30.846 -7.202 -6.541 1.00 28.59 345 TYR A N 1
ATOM 2801 C CA . TYR A 1 345 ? -31.791 -6.096 -6.326 1.00 28.59 345 TYR A CA 1
ATOM 2802 C C . TYR A 1 345 ? -31.168 -4.773 -5.871 1.00 28.59 345 TYR A C 1
ATOM 2804 O O . TYR A 1 345 ? -31.804 -3.730 -6.012 1.00 28.59 345 TYR A O 1
ATOM 2812 N N . THR A 1 346 ? -29.928 -4.760 -5.385 1.00 29.30 346 THR A N 1
ATOM 2813 C CA . THR A 1 346 ? -29.272 -3.526 -4.920 1.00 29.30 346 THR A CA 1
ATOM 2814 C C . THR A 1 346 ? -28.269 -3.008 -5.948 1.00 29.30 346 THR A C 1
ATOM 2816 O O . THR A 1 346 ? -27.054 -3.108 -5.815 1.00 29.30 346 THR A O 1
ATOM 2819 N N . SER A 1 347 ? -28.816 -2.421 -7.014 1.00 28.80 347 SER A N 1
ATOM 2820 C CA . SER A 1 347 ? -28.063 -1.532 -7.897 1.00 28.80 347 SER A CA 1
ATOM 2821 C C . SER A 1 347 ? -27.723 -0.233 -7.162 1.00 28.80 347 SER A C 1
ATOM 2823 O O . SER A 1 347 ? -28.619 0.438 -6.664 1.00 28.80 347 SER A O 1
ATOM 2825 N N . PHE A 1 348 ? -26.425 0.083 -7.141 1.00 37.62 348 PHE A N 1
ATOM 2826 C CA . PHE A 1 348 ? -25.803 1.409 -7.065 1.00 37.62 348 PHE A CA 1
ATOM 2827 C C . PHE A 1 348 ? -26.476 2.478 -6.193 1.00 37.62 348 PHE A C 1
ATOM 2829 O O . PHE A 1 348 ? -27.429 3.122 -6.619 1.00 37.62 348 PHE A O 1
ATOM 2836 N N . LEU A 1 349 ? -25.850 2.755 -5.045 1.00 25.89 349 LEU A N 1
ATOM 2837 C CA . LEU A 1 349 ? -25.431 4.089 -4.576 1.00 25.89 349 LEU A CA 1
ATOM 2838 C C . LEU A 1 349 ? -24.801 3.919 -3.181 1.00 25.89 349 LEU A C 1
ATOM 2840 O O . LEU A 1 349 ? -25.494 3.552 -2.238 1.00 25.89 349 LEU A O 1
ATOM 2844 N N . MET A 1 350 ? -23.495 4.171 -3.045 1.00 24.38 350 MET A N 1
ATOM 2845 C CA . MET A 1 350 ? -22.829 4.267 -1.737 1.00 24.38 350 MET A CA 1
ATOM 2846 C C . MET A 1 350 ? -22.475 5.733 -1.449 1.00 24.38 350 MET A C 1
ATOM 2848 O O . MET A 1 350 ? -21.571 6.269 -2.092 1.00 24.38 350 MET A O 1
ATOM 2852 N N . PRO A 1 351 ? -23.163 6.394 -0.506 1.00 25.19 351 PRO A N 1
ATOM 2853 C CA . PRO A 1 351 ? -22.605 7.489 0.275 1.00 25.19 351 PRO A CA 1
ATOM 2854 C C . PRO A 1 351 ? -21.787 6.929 1.455 1.00 25.19 351 PRO A C 1
ATOM 2856 O O . PRO A 1 351 ? -22.098 5.848 1.959 1.00 25.19 351 PRO A O 1
ATOM 2859 N N . VAL A 1 352 ? -20.740 7.656 1.865 1.00 38.62 352 VAL A N 1
ATOM 2860 C CA . VAL A 1 352 ? -19.920 7.362 3.061 1.00 38.62 352 VAL A CA 1
ATOM 2861 C C . VAL A 1 352 ? -20.575 7.939 4.305 1.00 38.62 352 VAL A C 1
ATOM 2863 O O . VAL A 1 352 ? -21.006 9.113 4.225 1.00 38.62 352 VAL A O 1
#

Solvent-accessible surface area (backbone atoms only — not comparable to full-atom values): 21014 Å² total; per-residue (Å²): 134,56,75,68,61,56,51,55,52,52,54,52,59,73,64,57,69,80,71,78,74,80,84,82,85,84,86,89,85,68,65,51,38,75,24,88,30,58,90,44,98,55,31,69,65,26,34,70,78,60,96,89,60,94,76,73,81,78,78,61,61,91,79,68,49,90,52,24,26,11,26,82,82,22,66,78,57,74,49,54,85,55,53,76,82,59,56,60,67,61,32,47,51,48,50,48,55,52,50,54,52,46,49,68,73,42,73,85,58,87,57,84,90,57,48,47,82,56,49,55,74,61,31,69,72,57,40,72,68,44,53,88,53,45,56,80,77,24,44,59,40,24,39,76,62,38,26,37,61,48,80,40,75,91,78,32,37,32,42,37,37,35,37,34,49,40,36,22,62,82,30,79,53,98,57,33,58,60,51,38,48,54,48,50,59,49,48,55,51,51,54,53,50,29,54,76,68,69,24,38,28,37,43,36,27,23,54,48,75,60,69,60,86,57,93,77,65,64,94,80,46,9,81,81,49,12,54,28,24,55,69,47,27,53,50,50,52,50,52,49,55,78,39,52,92,29,48,77,46,76,47,61,42,76,70,88,64,97,78,85,85,87,84,73,68,66,64,53,70,46,70,42,69,46,88,76,51,90,60,91,79,58,81,47,79,42,80,69,49,41,49,32,75,74,72,68,43,95,52,74,43,77,66,51,50,51,52,46,54,53,49,54,72,71,42,94,62,51,72,62,64,48,53,56,52,49,55,55,52,55,48,51,55,50,51,55,50,49,55,60,57,49,66,74,68,66,78,86,86,88,84,135

Nearest PDB structures (foldseek):
  5ebb-assembly1_A  TM=6.340E-01  e=4.958E-16  Homo sapiens
  5kas-assembly1_A  TM=6.729E-01  e=2.816E-14  Mus musculus
  8w6p-assembly1_B  TM=6.047E-01  e=6.337E-15  Mus musculus
  4cql-assembly1_G  TM=3.211E-01  e=7.772E-01  Homo sapiens

Organism: NCBI:txid189913

Secondary structure (DSSP, 8-state):
--HHHHHHHHHHHHH------------------B-TTTTSTTGGGGB---TT-------S-GGG-TTB-B-TTTTTS----GGGGS-HHHHHHHHHHHHHHHHHHSSSS-------TTSPPS-HHHHHHHTTTS-HHHHHHHHHHS-EEEEEGGGTEEEEEE-GGGGBTT--STTHHHHHHHHHHHHHHHHHHHHHHT-EEEEEESS-SSB-S-TT--TTSBTTTBSB-HHHHHHHHHHHHHTTTTEEEEEE-SS-S--------SS-EEEEEETT-TTTT--EEEEEEEHHHHHT-SS--HHHHHHHHHHHHH-S-HHHHHHHHHHHHHHHHHHHHHHHHHHTT--S----

Sequence (352 aa):
MTPITFAIFITSLFWLNLSDAKIGYFWHITDLHYDPFHNSPEFHRGCKHNRANSEHNHRNGRHRDHTCDSSWPLIQNILSSSMEHLSDEVRLEAVRNVTDILGRTFSSQFVFPALGHNDPPPSRKLVDMWMQWLPSDALQTFETGGYYTIEHSYSKLRIVVLNSVLWSGGATKTDVPHRGRAQWEWLEHVLSKARRKNEMVYLVAHSGPGVEERHNAGSSSASGGGELTPTANARLVHVVRAFSDVIAGQFYGHRHADTFRIIYSEDYTQYYLDVTGKRGGELHWGVEYNLTQYYGLREVTAASLDGLAKKIRNSNDRTMLYNDFLQDILFKLYVRIMTIYEILYTSFLMPV

pLDDT: mean 70.42, std 19.19, range [24.38, 98.19]